Protein AF-X1J1J4-F1 (afdb_monomer_lite)

Sequence (203 aa):
APLSFGDGDQSLTIARGATLAGIIDLGAGNDALRLSAGSILQGTVAGGAGNDSATLELAGNQTLAADTLTGFETLASEGTGTLTLTGAQSYNQVNAATDLTIAAGSSLTAGQVAFTGGNRRFTIAGTFAGAVDGGAGTDTIALSGGTAATPVAVTNVANIEALAMTGGYAAVSGQAAFGSVDI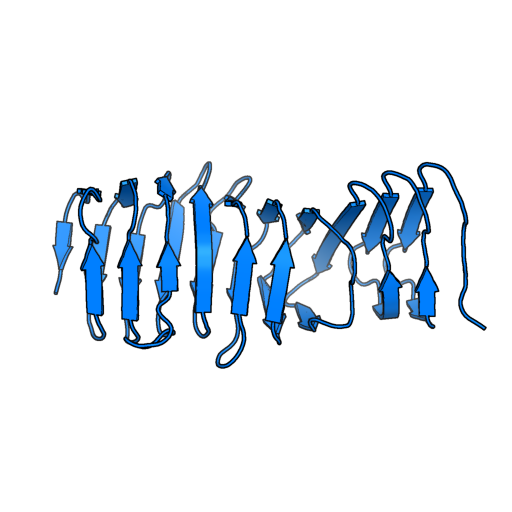SSGRLVGLAGSAMSATQFLV

Structure (mmCIF, N/CA/C/O backbone):
data_AF-X1J1J4-F1
#
_entry.id   AF-X1J1J4-F1
#
loop_
_atom_site.group_PDB
_atom_site.id
_atom_site.type_symbol
_atom_site.label_atom_id
_atom_site.label_alt_id
_atom_site.label_comp_id
_atom_site.label_asym_id
_atom_site.label_entity_id
_atom_site.label_seq_id
_atom_site.pdbx_PDB_ins_code
_atom_site.Cartn_x
_atom_site.Cartn_y
_atom_site.Cartn_z
_atom_site.occupancy
_atom_site.B_iso_or_equiv
_atom_site.auth_seq_id
_atom_site.auth_comp_id
_atom_site.auth_asym_id
_atom_site.auth_atom_id
_atom_site.pdbx_PDB_model_num
ATOM 1 N N . ALA A 1 1 ? 17.545 -13.182 -21.220 1.00 63.97 1 ALA A N 1
ATOM 2 C CA . ALA A 1 1 ? 18.428 -12.702 -20.142 1.00 63.97 1 ALA A CA 1
ATOM 3 C C . ALA A 1 1 ? 17.706 -11.571 -19.426 1.00 63.97 1 ALA A C 1
ATOM 5 O O . ALA A 1 1 ? 16.937 -10.895 -20.109 1.00 63.97 1 ALA A O 1
ATOM 6 N N . PRO A 1 2 ? 17.879 -11.408 -18.106 1.00 81.94 2 PRO A N 1
ATOM 7 C CA . PRO A 1 2 ? 17.360 -10.235 -17.414 1.00 81.94 2 PRO A CA 1
ATOM 8 C C . PRO A 1 2 ? 17.987 -8.958 -17.993 1.00 81.94 2 PRO A C 1
ATOM 10 O O . PRO A 1 2 ? 19.134 -8.987 -18.446 1.00 81.94 2 PRO A O 1
ATOM 13 N N . LEU A 1 3 ? 17.225 -7.865 -18.019 1.00 91.44 3 LEU A N 1
ATOM 14 C CA . LEU A 1 3 ? 17.756 -6.528 -18.280 1.00 91.44 3 LEU A CA 1
ATOM 15 C C . LEU A 1 3 ? 18.267 -5.970 -16.948 1.00 91.44 3 LEU A C 1
ATOM 17 O O . LEU A 1 3 ? 17.457 -5.748 -16.057 1.00 91.44 3 LEU A O 1
ATOM 21 N N . SER A 1 4 ? 19.581 -5.777 -16.823 1.00 94.25 4 SER A N 1
ATOM 22 C CA . SER A 1 4 ? 20.234 -5.277 -15.604 1.00 94.25 4 SER A CA 1
ATOM 23 C C . SER A 1 4 ? 20.855 -3.902 -15.863 1.00 94.25 4 SER A C 1
ATOM 25 O O . SER A 1 4 ? 21.511 -3.737 -16.898 1.00 94.25 4 SER A O 1
ATOM 27 N N . PHE A 1 5 ? 20.620 -2.924 -14.979 1.00 91.25 5 PHE A N 1
ATOM 28 C CA . PHE A 1 5 ? 21.108 -1.548 -15.150 1.00 91.25 5 PHE A CA 1
ATOM 29 C C . PHE A 1 5 ? 22.434 -1.276 -14.411 1.00 91.25 5 PHE A C 1
ATOM 31 O O . PHE A 1 5 ? 23.278 -0.569 -14.965 1.00 91.25 5 PHE A O 1
ATOM 38 N N . GLY A 1 6 ? 22.678 -1.910 -13.260 1.00 91.44 6 GLY A N 1
ATOM 39 C CA . GLY A 1 6 ? 23.964 -1.882 -12.547 1.00 91.44 6 GLY A CA 1
ATOM 40 C C . GLY A 1 6 ? 23.963 -0.954 -11.329 1.00 91.44 6 GLY A C 1
ATOM 41 O O . GLY A 1 6 ? 22.932 -0.756 -10.703 1.00 91.44 6 GLY A O 1
ATOM 42 N N . ASP A 1 7 ? 25.126 -0.413 -10.960 1.00 95.19 7 ASP A N 1
ATOM 43 C CA . ASP A 1 7 ? 25.246 0.489 -9.804 1.00 95.19 7 ASP A CA 1
ATOM 44 C C . ASP A 1 7 ? 24.794 1.933 -10.133 1.00 95.19 7 ASP A C 1
ATOM 46 O O . ASP A 1 7 ? 24.892 2.394 -11.276 1.00 95.19 7 ASP A O 1
ATOM 50 N N . GLY A 1 8 ? 24.422 2.691 -9.098 1.00 97.50 8 GLY A N 1
ATOM 51 C CA . GLY A 1 8 ? 23.985 4.089 -9.155 1.00 97.50 8 GLY A CA 1
ATOM 52 C C . GLY A 1 8 ? 22.463 4.238 -9.166 1.00 97.50 8 GLY A C 1
ATOM 53 O O . GLY A 1 8 ? 21.747 3.273 -9.345 1.00 97.50 8 GLY A O 1
ATOM 54 N N . ASP A 1 9 ? 21.960 5.459 -8.999 1.00 98.25 9 ASP A N 1
ATOM 55 C CA . ASP A 1 9 ? 20.511 5.700 -8.978 1.00 98.25 9 ASP A CA 1
ATOM 56 C C . ASP A 1 9 ? 19.938 5.663 -10.410 1.00 98.25 9 ASP A C 1
ATOM 58 O O . ASP A 1 9 ? 20.282 6.501 -11.257 1.00 98.25 9 ASP A O 1
ATOM 62 N N . GLN A 1 10 ? 19.047 4.716 -10.701 1.00 98.12 10 GLN A N 1
ATOM 63 C CA . GLN A 1 10 ? 18.334 4.606 -11.969 1.00 98.12 10 GLN A CA 1
ATOM 64 C C . GLN A 1 10 ? 16.917 5.170 -11.920 1.00 98.12 10 GLN A C 1
ATOM 66 O O . GLN A 1 10 ? 16.198 5.113 -10.929 1.00 98.12 10 GLN A O 1
ATOM 71 N N . SER A 1 11 ? 16.467 5.674 -13.071 1.00 97.75 11 SER A N 1
ATOM 72 C CA . SER A 1 11 ? 15.072 6.052 -13.286 1.00 97.75 11 SER A CA 1
ATOM 73 C C . SER A 1 11 ? 14.526 5.358 -14.528 1.00 97.75 11 SER A C 1
ATOM 75 O O . SER A 1 11 ? 14.950 5.637 -15.652 1.00 97.75 11 SER A O 1
ATOM 77 N N . LEU A 1 12 ? 13.563 4.459 -14.329 1.00 97.75 12 LEU A N 1
ATOM 78 C CA . LEU A 1 12 ? 12.870 3.735 -15.388 1.00 97.75 12 LEU A CA 1
ATOM 79 C C . LEU A 1 12 ? 11.406 4.171 -15.439 1.00 97.75 12 LEU A C 1
ATOM 81 O O . LEU A 1 12 ? 10.610 3.844 -14.564 1.00 97.75 12 LEU A O 1
ATOM 85 N N . THR A 1 13 ? 11.022 4.881 -16.501 1.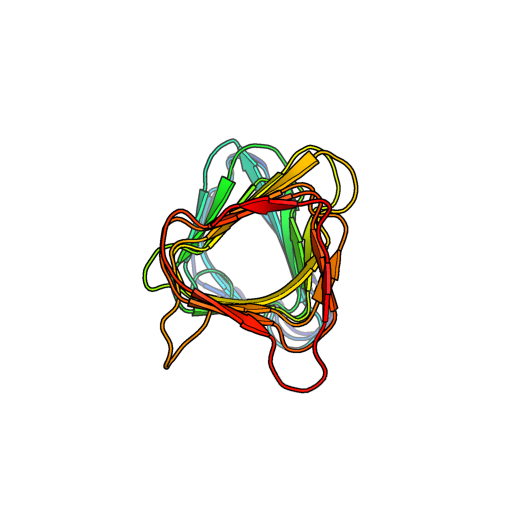00 98.12 13 THR A N 1
ATOM 86 C CA . THR A 1 13 ? 9.621 5.253 -16.748 1.00 98.12 13 THR A CA 1
ATOM 87 C C . THR A 1 13 ? 9.061 4.491 -17.938 1.00 98.12 13 THR A C 1
ATOM 89 O O . THR A 1 13 ? 9.548 4.615 -19.061 1.00 98.12 13 THR A O 1
ATOM 92 N N . ILE A 1 14 ? 7.978 3.756 -17.707 1.00 97.75 14 ILE A N 1
ATOM 93 C CA . ILE A 1 14 ? 7.201 3.096 -18.751 1.00 97.75 14 ILE A CA 1
ATOM 94 C C . ILE A 1 14 ? 6.075 4.033 -19.166 1.00 97.75 14 ILE A C 1
ATOM 96 O O . ILE A 1 14 ? 5.225 4.414 -18.357 1.00 97.75 14 ILE A O 1
ATOM 100 N N . ALA A 1 15 ? 6.113 4.455 -20.429 1.00 97.88 15 ALA A N 1
ATOM 101 C CA . ALA A 1 15 ? 5.183 5.431 -20.981 1.00 97.88 15 ALA A CA 1
ATOM 102 C C . ALA A 1 15 ? 3.734 4.912 -21.013 1.00 97.88 15 ALA A C 1
ATOM 104 O O . ALA A 1 15 ? 3.473 3.708 -20.952 1.00 97.88 15 ALA A O 1
ATOM 105 N N . ARG A 1 16 ? 2.773 5.836 -21.136 1.00 96.56 16 ARG A N 1
ATOM 106 C CA . ARG A 1 16 ? 1.340 5.505 -21.200 1.00 96.56 16 ARG A CA 1
ATOM 107 C C . ARG A 1 16 ? 1.063 4.512 -22.332 1.00 96.56 16 ARG A C 1
ATOM 109 O O . ARG A 1 16 ? 1.506 4.727 -23.457 1.00 96.56 16 ARG A O 1
ATOM 116 N N . GLY A 1 17 ? 0.337 3.438 -22.030 1.00 91.81 17 GLY A N 1
ATOM 117 C CA . GLY A 1 17 ? 0.009 2.387 -23.002 1.00 91.81 17 GLY A CA 1
ATOM 118 C C . GLY A 1 17 ? 1.180 1.488 -23.425 1.00 91.81 17 GLY A C 1
ATOM 119 O O . GLY A 1 17 ? 0.972 0.565 -24.210 1.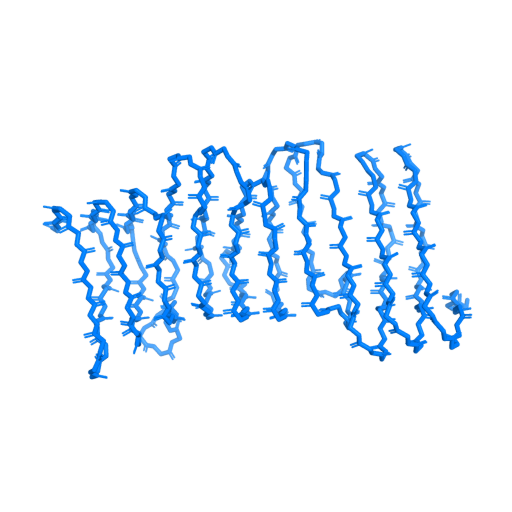00 91.81 17 GLY A O 1
ATOM 120 N N . ALA A 1 18 ? 2.405 1.733 -22.945 1.00 97.12 18 ALA A N 1
ATOM 121 C CA . ALA A 1 18 ? 3.566 0.926 -23.304 1.00 97.12 18 ALA A CA 1
ATOM 122 C C . ALA A 1 18 ? 3.600 -0.394 -22.523 1.00 97.12 18 ALA A C 1
ATOM 124 O O . ALA A 1 18 ? 3.047 -0.512 -21.432 1.00 97.12 18 ALA A O 1
ATOM 125 N N . THR A 1 19 ? 4.285 -1.390 -23.079 1.00 96.25 19 THR A N 1
ATOM 126 C CA . THR A 1 19 ? 4.520 -2.674 -22.413 1.00 96.25 19 THR A CA 1
ATOM 127 C C . THR A 1 19 ? 5.980 -2.780 -21.986 1.00 96.25 19 THR A C 1
ATOM 129 O O . THR A 1 19 ? 6.868 -2.638 -22.824 1.00 96.25 19 THR A O 1
ATOM 132 N N . LEU A 1 20 ? 6.219 -3.089 -20.711 1.00 95.44 20 LEU A N 1
ATOM 133 C CA . LEU A 1 20 ? 7.495 -3.600 -20.217 1.00 95.44 20 LEU A CA 1
ATOM 134 C C . LEU A 1 20 ? 7.373 -5.116 -20.063 1.00 95.44 20 LEU A C 1
ATOM 136 O O . LEU A 1 20 ? 6.485 -5.581 -19.356 1.00 95.44 20 LEU A O 1
ATOM 140 N N . ALA A 1 21 ? 8.236 -5.884 -20.725 1.00 94.94 21 ALA A N 1
ATOM 141 C CA . ALA A 1 21 ? 8.201 -7.341 -20.668 1.00 94.94 21 ALA A CA 1
ATOM 142 C C . ALA A 1 21 ? 9.561 -7.928 -20.280 1.00 94.94 21 ALA A C 1
ATOM 144 O O . ALA A 1 21 ? 10.598 -7.452 -20.743 1.00 94.94 21 ALA A O 1
ATOM 145 N N . GLY A 1 22 ? 9.539 -8.999 -19.485 1.00 95.31 22 GLY A N 1
ATOM 146 C CA . GLY A 1 22 ? 10.731 -9.729 -19.052 1.00 95.31 22 GLY A CA 1
ATOM 147 C C . GLY A 1 22 ? 11.079 -9.533 -17.577 1.00 95.31 22 GLY A C 1
ATOM 148 O O . GLY A 1 22 ? 10.261 -9.086 -16.783 1.00 95.31 22 GLY A O 1
ATOM 149 N N . ILE A 1 23 ? 12.298 -9.923 -17.215 1.00 97.06 23 ILE A N 1
ATOM 150 C CA . ILE A 1 23 ? 12.841 -9.777 -15.860 1.00 97.06 23 ILE A CA 1
ATOM 151 C C . ILE A 1 23 ? 13.783 -8.576 -15.885 1.00 97.06 23 ILE A C 1
ATOM 153 O O . ILE A 1 23 ? 14.734 -8.571 -16.671 1.00 97.06 23 ILE A O 1
ATOM 157 N N . ILE A 1 24 ? 13.496 -7.569 -15.068 1.00 97.81 24 ILE A N 1
ATOM 158 C CA . ILE A 1 24 ? 14.263 -6.330 -14.965 1.00 97.81 24 ILE A CA 1
ATOM 159 C C . ILE A 1 24 ? 14.881 -6.259 -13.571 1.00 97.81 24 ILE A C 1
ATOM 161 O O . ILE A 1 24 ? 14.218 -6.574 -12.588 1.00 97.81 24 ILE A O 1
ATOM 165 N N . ASP A 1 25 ? 16.138 -5.845 -13.509 1.00 97.81 25 ASP A N 1
ATOM 166 C CA . ASP A 1 25 ? 16.913 -5.638 -12.289 1.00 97.81 25 ASP A CA 1
ATOM 167 C C . ASP A 1 25 ? 17.547 -4.245 -12.374 1.00 97.81 25 ASP A C 1
ATOM 169 O O . ASP A 1 25 ? 18.313 -3.985 -13.309 1.00 97.81 25 ASP A O 1
ATOM 173 N N . LEU A 1 26 ? 17.150 -3.321 -11.497 1.00 98.06 26 LEU A N 1
ATOM 174 C CA . LEU A 1 26 ? 17.679 -1.955 -11.525 1.00 98.06 26 LEU A CA 1
ATOM 175 C C . LEU A 1 26 ? 19.111 -1.980 -10.970 1.00 98.06 26 LEU A C 1
ATOM 177 O O . LEU A 1 26 ? 20.048 -1.780 -11.742 1.00 98.06 26 LEU A O 1
ATOM 181 N N . GLY A 1 27 ? 19.315 -2.518 -9.774 1.00 97.94 27 GLY A N 1
ATOM 182 C CA . GLY A 1 27 ? 20.631 -2.948 -9.319 1.00 97.94 27 GLY A CA 1
ATOM 183 C C . GLY A 1 27 ? 20.944 -2.389 -7.948 1.00 97.94 27 GLY A C 1
ATOM 184 O O . GLY A 1 27 ? 20.261 -2.715 -6.987 1.00 97.94 27 GLY A O 1
ATOM 185 N N . ALA A 1 28 ? 22.038 -1.649 -7.809 1.00 98.12 28 ALA A N 1
ATOM 186 C CA . ALA A 1 28 ? 22.376 -1.002 -6.545 1.00 98.12 28 ALA A CA 1
ATOM 187 C C . ALA A 1 28 ? 22.254 0.509 -6.699 1.00 98.12 28 ALA A C 1
ATOM 189 O O . ALA A 1 28 ? 22.793 1.055 -7.650 1.00 98.12 28 ALA A O 1
ATOM 190 N N . GLY A 1 29 ? 21.676 1.198 -5.725 1.00 98.50 29 GLY A N 1
ATOM 191 C CA . GLY A 1 29 ? 21.348 2.617 -5.835 1.00 98.50 29 GLY A CA 1
ATOM 192 C C . GLY A 1 29 ? 19.964 2.883 -5.267 1.00 98.50 29 GLY A C 1
ATOM 193 O O . GLY A 1 29 ? 19.306 1.968 -4.801 1.00 98.50 29 GLY A O 1
ATOM 194 N N . ASN A 1 30 ? 19.544 4.143 -5.233 1.00 98.62 30 ASN A N 1
ATOM 195 C CA . ASN A 1 30 ? 18.161 4.484 -4.913 1.00 98.62 30 ASN A CA 1
ATOM 196 C C . ASN A 1 30 ? 17.386 4.654 -6.220 1.00 98.62 30 ASN A C 1
ATOM 198 O O . ASN A 1 30 ? 17.409 5.723 -6.839 1.00 98.62 30 ASN A O 1
ATOM 202 N N . ASP A 1 31 ? 16.704 3.599 -6.634 1.00 98.81 31 ASP A N 1
ATOM 203 C CA . ASP A 1 31 ? 16.081 3.503 -7.939 1.00 98.81 31 ASP A CA 1
ATOM 204 C C . ASP A 1 31 ? 14.620 3.964 -7.943 1.00 98.81 31 ASP A C 1
ATOM 206 O O . ASP A 1 31 ? 13.886 3.935 -6.949 1.00 98.81 31 ASP A O 1
ATOM 210 N N . ALA A 1 32 ? 14.160 4.402 -9.112 1.00 98.69 32 ALA A N 1
ATOM 211 C CA . ALA A 1 32 ? 12.800 4.874 -9.325 1.00 98.69 32 ALA A CA 1
ATOM 212 C C . ALA A 1 32 ? 12.166 4.210 -10.551 1.00 98.69 32 ALA A C 1
ATOM 214 O O . ALA A 1 32 ? 12.490 4.533 -11.698 1.00 98.69 32 ALA A O 1
ATOM 215 N N . LEU A 1 33 ? 11.189 3.335 -10.315 1.00 98.75 33 LEU A N 1
ATOM 216 C CA . LEU A 1 33 ? 10.302 2.787 -11.337 1.00 98.75 33 LEU A CA 1
ATOM 217 C C . LEU A 1 33 ? 8.999 3.594 -11.397 1.00 98.75 33 LEU A C 1
ATOM 219 O O . LEU A 1 33 ? 8.297 3.744 -10.397 1.00 98.75 33 LEU A O 1
ATOM 223 N N . ARG A 1 34 ? 8.598 4.022 -12.596 1.00 98.69 34 ARG A N 1
ATOM 224 C CA . ARG A 1 34 ? 7.255 4.550 -12.867 1.00 98.69 34 ARG A CA 1
ATOM 225 C C . ARG A 1 34 ? 6.547 3.737 -13.942 1.00 98.69 34 ARG A C 1
ATOM 227 O O . ARG A 1 34 ? 6.985 3.695 -15.089 1.00 98.69 34 ARG A O 1
ATOM 234 N N . LEU A 1 35 ? 5.383 3.195 -13.601 1.00 98.50 35 LEU A N 1
ATOM 235 C CA . LEU A 1 35 ? 4.423 2.631 -14.545 1.00 98.50 35 LEU A CA 1
ATOM 236 C C . LEU A 1 35 ? 3.339 3.679 -14.817 1.00 98.50 35 LEU A C 1
ATOM 238 O O . LEU A 1 35 ? 2.485 3.926 -13.968 1.00 98.50 35 LEU A O 1
ATOM 242 N N . SER A 1 36 ? 3.390 4.338 -15.979 1.00 98.44 36 SER A N 1
ATOM 243 C CA . SER A 1 36 ? 2.388 5.354 -16.336 1.00 98.44 36 SER A CA 1
ATOM 244 C C . SER A 1 36 ? 1.028 4.717 -16.630 1.00 98.44 36 SER A C 1
ATOM 246 O O . SER A 1 36 ? 0.942 3.532 -16.960 1.00 98.44 36 SER A O 1
ATOM 248 N N . ALA A 1 37 ? -0.031 5.527 -16.602 1.00 97.50 37 ALA A N 1
ATOM 249 C CA . ALA A 1 37 ? -1.398 5.070 -16.849 1.00 97.50 37 ALA A CA 1
ATOM 250 C C . ALA A 1 37 ? -1.529 4.206 -18.114 1.00 97.50 37 ALA A C 1
ATOM 252 O O . ALA A 1 37 ? -1.095 4.592 -19.205 1.00 97.50 37 ALA A O 1
ATOM 253 N N . GLY A 1 38 ? -2.157 3.041 -17.962 1.00 95.44 38 GLY A N 1
ATOM 254 C CA . GLY A 1 38 ? -2.387 2.091 -19.052 1.00 95.44 38 GLY A CA 1
ATOM 255 C C . GLY A 1 38 ? -1.135 1.356 -19.538 1.00 95.44 38 GLY A C 1
ATOM 256 O O . GLY A 1 38 ? -1.228 0.622 -20.517 1.00 95.44 38 GLY A O 1
ATOM 257 N N . SER A 1 39 ? 0.026 1.548 -18.902 1.00 96.94 39 SER A N 1
ATOM 258 C CA . SER A 1 39 ? 1.177 0.681 -19.154 1.00 96.94 39 SER A CA 1
ATOM 259 C C . SER A 1 39 ? 0.904 -0.747 -18.675 1.00 96.94 39 SER A C 1
ATOM 261 O O . SER A 1 39 ? 0.104 -0.982 -17.768 1.00 96.94 39 SER A O 1
ATOM 263 N N . ILE A 1 40 ? 1.566 -1.710 -19.311 1.00 94.69 40 ILE A N 1
ATOM 264 C CA . ILE A 1 40 ? 1.447 -3.132 -18.997 1.00 94.69 40 ILE A CA 1
ATOM 265 C C . ILE A 1 40 ? 2.819 -3.639 -18.564 1.00 94.69 40 ILE A C 1
ATOM 267 O O . ILE A 1 40 ? 3.778 -3.565 -19.330 1.00 94.69 40 ILE A O 1
ATOM 271 N N . LEU A 1 41 ? 2.901 -4.197 -17.358 1.00 95.81 41 LEU A N 1
ATOM 272 C CA . LEU A 1 41 ? 4.063 -4.956 -16.905 1.00 95.81 41 LEU A CA 1
ATOM 273 C C . LEU A 1 41 ? 3.803 -6.453 -17.118 1.00 95.81 41 LEU A C 1
ATOM 275 O O . LEU A 1 41 ? 2.966 -7.050 -16.448 1.00 95.81 41 LEU A O 1
ATOM 279 N N . GLN A 1 42 ? 4.513 -7.051 -18.073 1.00 95.12 42 GLN A N 1
ATOM 280 C CA . GLN A 1 42 ? 4.512 -8.484 -18.374 1.00 95.12 42 GLN A CA 1
ATOM 281 C C . GLN A 1 42 ? 5.824 -9.113 -17.902 1.00 95.12 42 GLN A C 1
ATOM 283 O O . GLN A 1 42 ? 6.698 -9.466 -18.698 1.00 95.12 42 GLN A O 1
ATOM 288 N N . GLY A 1 43 ? 5.977 -9.218 -16.588 1.00 95.12 43 GLY A N 1
ATOM 289 C CA . GLY A 1 43 ? 7.183 -9.746 -15.970 1.00 95.12 43 GLY A CA 1
ATOM 290 C C . GLY A 1 43 ? 7.399 -9.175 -14.579 1.00 95.12 43 GLY A C 1
ATOM 291 O O . GLY A 1 43 ? 6.427 -8.863 -13.890 1.00 95.12 43 GLY A O 1
ATOM 292 N N . THR A 1 44 ? 8.660 -9.056 -14.178 1.00 97.31 44 THR A N 1
ATOM 293 C CA . THR A 1 44 ? 9.043 -8.623 -12.830 1.00 97.31 44 THR A CA 1
ATOM 294 C C . THR A 1 44 ? 10.083 -7.516 -12.891 1.00 97.31 44 THR A C 1
ATOM 296 O O . THR A 1 44 ? 10.887 -7.460 -13.825 1.00 97.31 44 THR A O 1
ATOM 299 N N . VAL A 1 45 ? 10.073 -6.645 -11.886 1.00 98.50 45 VAL A N 1
ATOM 300 C CA . VAL A 1 45 ? 11.114 -5.635 -11.678 1.00 98.50 45 VAL A CA 1
ATOM 301 C C . VAL A 1 45 ? 11.658 -5.783 -10.262 1.00 98.50 45 VAL A C 1
ATOM 303 O O . VAL A 1 45 ? 10.879 -5.798 -9.308 1.00 98.50 45 VAL A O 1
ATOM 306 N N . ALA A 1 46 ? 12.976 -5.896 -10.133 1.00 98.25 46 ALA A N 1
ATOM 307 C CA . ALA A 1 46 ? 13.683 -5.752 -8.871 1.00 98.25 46 ALA A CA 1
ATOM 308 C C . ALA A 1 46 ? 14.243 -4.326 -8.759 1.00 98.25 46 ALA A C 1
ATOM 310 O O . ALA A 1 46 ? 14.861 -3.865 -9.719 1.00 98.25 46 ALA A O 1
ATOM 311 N N . GLY A 1 47 ? 13.998 -3.644 -7.635 1.00 98.19 47 GLY A N 1
ATOM 312 C CA . GLY A 1 47 ? 14.709 -2.408 -7.280 1.00 98.19 47 GLY A CA 1
ATOM 313 C C . GLY A 1 47 ? 16.166 -2.746 -6.993 1.00 98.19 47 GLY A C 1
ATOM 314 O O . GLY A 1 47 ? 17.043 -2.463 -7.794 1.00 98.19 47 GLY A O 1
ATOM 315 N N . GLY A 1 48 ? 16.368 -3.588 -5.985 1.00 97.88 48 GLY A N 1
ATOM 316 C CA . GLY A 1 48 ? 17.652 -4.218 -5.723 1.00 97.88 48 GLY A CA 1
ATOM 317 C C . GLY A 1 48 ? 18.183 -3.760 -4.377 1.00 97.88 48 GLY A C 1
ATOM 318 O O . GLY A 1 48 ? 17.543 -4.023 -3.361 1.00 97.88 48 GLY A O 1
ATOM 319 N N . ALA A 1 49 ? 19.388 -3.198 -4.336 1.00 98.00 49 ALA A N 1
ATOM 320 C CA . ALA A 1 49 ? 20.004 -2.731 -3.103 1.00 98.00 49 ALA A CA 1
ATOM 321 C C . ALA A 1 49 ? 19.942 -1.206 -2.998 1.00 98.00 49 ALA A C 1
ATOM 323 O O . ALA A 1 49 ? 20.705 -0.516 -3.663 1.00 98.00 49 ALA A O 1
ATOM 324 N N . GLY A 1 50 ? 19.169 -0.697 -2.045 1.00 98.25 50 GLY A N 1
ATOM 325 C CA . GLY A 1 50 ? 19.114 0.726 -1.733 1.00 98.25 50 GLY A CA 1
ATOM 326 C C . GLY A 1 50 ? 17.769 1.097 -1.140 1.00 98.25 50 GLY A C 1
ATOM 327 O O . GLY A 1 50 ? 17.204 0.315 -0.380 1.00 98.25 50 GLY A O 1
ATOM 328 N N . ASN A 1 51 ? 17.315 2.319 -1.397 1.00 98.56 51 ASN A N 1
ATOM 329 C CA . ASN A 1 51 ? 15.973 2.767 -1.049 1.00 98.56 51 ASN A CA 1
ATOM 330 C C . ASN A 1 51 ? 15.207 3.073 -2.334 1.00 98.56 51 ASN A C 1
ATOM 332 O O . ASN A 1 51 ? 15.228 4.203 -2.833 1.00 98.56 51 ASN A O 1
ATOM 336 N N . ASP A 1 52 ? 14.537 2.049 -2.841 1.00 98.88 52 ASP A N 1
ATOM 337 C CA . ASP A 1 52 ? 13.916 2.043 -4.150 1.00 98.88 52 ASP A CA 1
ATOM 338 C C . ASP A 1 52 ? 12.433 2.409 -4.068 1.00 98.88 52 ASP A C 1
ATOM 340 O O . ASP A 1 52 ? 11.712 2.116 -3.105 1.00 98.88 52 ASP A O 1
ATOM 344 N N . SER A 1 53 ? 11.941 3.044 -5.127 1.00 98.88 53 SER A N 1
ATOM 345 C CA . SER A 1 53 ? 10.556 3.490 -5.236 1.00 98.88 53 SER A CA 1
ATOM 346 C C . SER A 1 53 ? 9.872 2.964 -6.495 1.00 98.88 53 SER A C 1
ATOM 348 O O . SER A 1 53 ? 10.400 3.051 -7.603 1.00 98.88 53 SER A O 1
ATOM 350 N N . ALA A 1 54 ? 8.653 2.450 -6.335 1.00 98.88 54 ALA A N 1
ATOM 351 C CA . ALA A 1 54 ? 7.787 2.056 -7.437 1.00 98.88 54 ALA A CA 1
ATOM 352 C C . ALA A 1 54 ? 6.494 2.872 -7.416 1.00 98.88 54 ALA A C 1
ATOM 354 O O . ALA A 1 54 ? 5.717 2.801 -6.468 1.00 98.88 54 ALA A O 1
ATOM 355 N N . THR A 1 55 ? 6.238 3.625 -8.486 1.00 98.81 55 THR A N 1
ATOM 356 C CA . THR A 1 55 ? 5.007 4.404 -8.669 1.00 98.81 55 THR A CA 1
ATOM 357 C C . THR A 1 55 ? 4.130 3.787 -9.751 1.00 98.81 55 THR A C 1
ATOM 359 O O . THR A 1 55 ? 4.545 3.667 -10.906 1.00 98.81 55 THR A O 1
ATOM 362 N N . LEU A 1 56 ? 2.895 3.438 -9.393 1.00 98.62 56 LEU A N 1
ATOM 363 C CA . LEU A 1 56 ? 1.867 2.941 -10.305 1.00 98.62 56 LEU A CA 1
ATOM 364 C C . LEU A 1 56 ? 0.825 4.038 -10.537 1.00 98.62 56 LEU A C 1
ATOM 366 O O . LEU A 1 56 ? -0.008 4.313 -9.675 1.00 98.62 56 LEU A O 1
ATOM 370 N N . GLU A 1 57 ? 0.830 4.646 -11.719 1.00 98.50 57 GLU A N 1
ATOM 371 C CA . GLU A 1 57 ? -0.255 5.530 -12.140 1.00 98.50 57 GLU A CA 1
ATOM 372 C C . GLU A 1 57 ? -1.415 4.678 -12.671 1.00 98.50 57 GLU A C 1
ATOM 374 O O . GLU A 1 57 ? -1.333 4.072 -13.740 1.00 98.50 57 GLU A O 1
ATOM 379 N N . LEU A 1 58 ? -2.507 4.616 -11.914 1.00 98.06 58 LEU A N 1
ATOM 380 C CA . LEU A 1 58 ? -3.667 3.791 -12.219 1.00 98.06 58 LEU A CA 1
ATOM 381 C C . LEU A 1 58 ? -4.608 4.475 -13.219 1.00 98.06 58 LEU A C 1
ATOM 383 O O . LEU A 1 58 ? -4.870 5.680 -13.153 1.00 98.06 58 LEU A O 1
ATOM 387 N N . ALA A 1 59 ? -5.188 3.668 -14.108 1.00 96.62 59 ALA A N 1
ATOM 388 C CA . ALA A 1 59 ? -6.282 4.044 -15.002 1.00 96.62 59 ALA A CA 1
ATOM 389 C C . ALA A 1 59 ? -7.457 3.078 -14.806 1.00 96.62 59 ALA A C 1
ATOM 391 O O . ALA A 1 59 ? -7.789 2.291 -15.691 1.00 96.62 59 ALA A O 1
ATOM 392 N N . GLY A 1 60 ? -8.044 3.108 -13.610 1.00 97.38 60 GLY A N 1
ATOM 393 C CA . GLY A 1 60 ? -9.002 2.111 -13.143 1.00 97.38 60 GLY A CA 1
ATOM 394 C C . GLY A 1 60 ? -8.368 1.113 -12.176 1.00 97.38 60 GLY A C 1
ATOM 395 O O . GLY A 1 60 ? -7.245 1.290 -11.707 1.00 97.38 60 GLY A O 1
ATOM 396 N N . ASN A 1 61 ? -9.119 0.068 -11.838 1.00 98.12 61 ASN A N 1
ATOM 397 C CA . ASN A 1 61 ? -8.693 -0.904 -10.835 1.00 98.12 61 ASN A CA 1
ATOM 398 C C . ASN A 1 61 ? -7.568 -1.790 -11.369 1.00 98.12 61 ASN A C 1
ATOM 400 O O . ASN A 1 61 ? -7.696 -2.362 -12.447 1.00 98.12 61 ASN A O 1
ATOM 404 N N . GLN A 1 62 ? -6.510 -1.950 -10.579 1.00 98.19 62 GLN A N 1
ATOM 405 C CA . GLN A 1 62 ? -5.344 -2.759 -10.926 1.00 98.19 62 GLN A CA 1
ATOM 406 C C . GLN A 1 62 ? -5.024 -3.730 -9.792 1.00 98.19 62 GLN A C 1
ATOM 408 O O . GLN A 1 62 ? -5.282 -3.447 -8.623 1.00 98.19 62 GLN A O 1
ATOM 413 N N . THR A 1 63 ? -4.446 -4.878 -10.139 1.00 98.25 63 THR A N 1
ATOM 414 C CA . THR A 1 63 ? -3.918 -5.840 -9.165 1.00 98.25 63 THR A CA 1
ATOM 415 C C . THR A 1 63 ? -2.402 -5.889 -9.269 1.00 98.25 63 THR A C 1
ATOM 417 O O . THR A 1 63 ? -1.873 -6.025 -10.370 1.00 98.25 63 THR A O 1
ATOM 420 N N . LEU A 1 64 ? -1.719 -5.806 -8.131 1.00 98.62 64 LEU A N 1
ATOM 421 C CA . LEU A 1 64 ? -0.282 -6.004 -8.006 1.00 98.62 64 LEU A CA 1
ATOM 422 C C . LEU A 1 64 ? -0.032 -7.284 -7.208 1.00 98.62 64 LEU A C 1
ATOM 424 O O . LEU A 1 64 ? -0.391 -7.362 -6.032 1.00 98.62 64 LEU A O 1
ATOM 428 N N . ALA A 1 65 ? 0.570 -8.280 -7.854 1.00 98.38 65 ALA A N 1
ATOM 429 C CA . ALA A 1 65 ? 0.983 -9.515 -7.199 1.00 98.38 65 ALA A CA 1
ATOM 430 C C . ALA A 1 65 ? 2.347 -9.342 -6.517 1.00 98.38 65 ALA A C 1
ATOM 432 O O . ALA A 1 65 ? 3.185 -8.576 -6.991 1.00 98.38 65 ALA A O 1
ATOM 433 N N . ALA A 1 66 ? 2.568 -10.070 -5.420 1.00 95.88 66 ALA A N 1
ATOM 434 C CA . ALA A 1 66 ? 3.757 -9.922 -4.577 1.00 95.88 66 ALA A CA 1
ATOM 435 C C . ALA A 1 66 ? 5.093 -10.093 -5.315 1.00 95.88 66 ALA A C 1
ATOM 437 O O . ALA A 1 66 ? 6.046 -9.384 -5.016 1.00 95.88 66 ALA A O 1
ATOM 438 N N . ASP A 1 67 ? 5.143 -10.970 -6.316 1.00 94.56 67 ASP A N 1
ATOM 439 C CA . ASP A 1 67 ? 6.380 -11.254 -7.053 1.00 94.56 67 ASP A CA 1
ATOM 440 C C . ASP A 1 67 ? 6.591 -10.320 -8.259 1.00 94.56 67 ASP A C 1
ATOM 442 O O . ASP A 1 67 ? 7.580 -10.442 -8.976 1.00 94.56 67 ASP A O 1
ATOM 446 N N . THR A 1 68 ? 5.661 -9.395 -8.529 1.00 97.69 68 THR A N 1
ATOM 447 C CA . THR A 1 68 ? 5.765 -8.469 -9.668 1.00 97.69 68 THR A CA 1
ATOM 448 C C . THR A 1 68 ? 6.804 -7.374 -9.422 1.00 97.69 68 THR A C 1
ATOM 450 O O . THR A 1 68 ? 7.526 -7.009 -10.350 1.00 97.69 68 THR A O 1
ATOM 453 N N . LEU A 1 69 ? 6.883 -6.856 -8.194 1.00 98.25 69 LEU A N 1
ATOM 454 C CA . LEU A 1 69 ? 7.813 -5.802 -7.785 1.00 98.25 69 LEU A CA 1
ATOM 455 C C . LEU A 1 69 ? 8.531 -6.239 -6.507 1.00 98.25 69 LEU A C 1
ATOM 457 O O . LEU A 1 69 ? 7.904 -6.333 -5.454 1.00 98.25 69 LEU A O 1
ATOM 461 N N . THR A 1 70 ? 9.832 -6.501 -6.596 1.00 98.06 70 THR A N 1
ATOM 462 C CA . THR A 1 70 ? 10.647 -6.997 -5.474 1.00 98.06 70 THR A CA 1
ATOM 463 C C . THR A 1 70 ? 11.746 -6.009 -5.111 1.00 98.06 70 THR A C 1
ATOM 465 O O . THR A 1 70 ? 12.253 -5.324 -5.990 1.00 98.06 70 THR A O 1
ATOM 468 N N . GLY A 1 71 ? 12.154 -5.959 -3.841 1.00 97.94 71 GLY A N 1
ATOM 469 C CA . GLY A 1 71 ? 13.235 -5.062 -3.408 1.00 97.94 71 GLY A CA 1
ATOM 470 C C . GLY A 1 71 ? 12.897 -3.585 -3.605 1.00 97.94 71 GLY A C 1
ATOM 471 O O . GLY A 1 71 ? 13.753 -2.840 -4.037 1.00 97.94 71 GLY A O 1
ATOM 472 N N . PHE A 1 72 ? 11.634 -3.202 -3.391 1.00 98.81 72 PHE A N 1
ATOM 473 C CA . PHE A 1 72 ? 11.219 -1.803 -3.334 1.00 98.81 72 PHE A CA 1
ATOM 474 C C . PHE A 1 72 ? 10.833 -1.455 -1.901 1.00 98.81 72 PHE A C 1
ATOM 476 O O . PHE A 1 72 ? 9.962 -2.104 -1.319 1.00 98.81 72 PHE A O 1
ATOM 483 N N . GLU A 1 73 ? 11.423 -0.404 -1.345 1.00 98.81 73 GLU A N 1
ATOM 484 C CA . GLU A 1 73 ? 11.115 0.095 -0.006 1.00 98.81 73 GLU A CA 1
ATOM 485 C C . GLU A 1 73 ? 9.862 0.975 -0.007 1.00 98.81 73 GLU A C 1
ATOM 487 O O . GLU A 1 73 ? 9.139 1.017 0.992 1.00 98.81 73 GLU A O 1
ATOM 492 N N . THR A 1 74 ? 9.583 1.669 -1.114 1.00 98.88 74 THR A N 1
ATOM 493 C CA . THR A 1 74 ? 8.430 2.568 -1.243 1.00 98.88 74 THR A CA 1
ATOM 494 C C . THR A 1 74 ? 7.523 2.165 -2.400 1.00 98.88 74 THR A C 1
ATOM 496 O O . THR A 1 74 ? 7.942 2.133 -3.556 1.00 98.88 74 THR A O 1
ATOM 499 N N . LEU A 1 75 ? 6.241 1.949 -2.106 1.00 98.88 75 LEU A N 1
ATOM 500 C CA . LEU A 1 75 ? 5.192 1.802 -3.116 1.00 98.88 75 LEU A CA 1
ATOM 501 C C . LEU A 1 75 ? 4.343 3.072 -3.161 1.00 98.88 75 LEU A C 1
ATOM 503 O O . LEU A 1 75 ? 3.892 3.558 -2.128 1.00 98.88 75 LEU A O 1
ATOM 507 N N . ALA A 1 76 ? 4.074 3.591 -4.352 1.00 98.75 76 ALA A N 1
ATOM 508 C CA . ALA A 1 76 ? 3.160 4.703 -4.555 1.00 98.75 76 ALA A CA 1
ATOM 509 C C . ALA A 1 76 ? 2.090 4.355 -5.590 1.00 98.75 76 ALA A C 1
ATOM 511 O O . ALA A 1 76 ? 2.377 3.728 -6.613 1.00 98.75 76 ALA A O 1
ATOM 512 N N . SER A 1 77 ? 0.858 4.793 -5.347 1.00 98.56 77 SER A N 1
ATOM 513 C CA . SER A 1 77 ? -0.217 4.744 -6.337 1.00 98.56 77 SER A CA 1
ATOM 514 C C . SER A 1 77 ? -0.743 6.142 -6.634 1.00 98.56 77 SER A C 1
ATOM 516 O O . SER A 1 77 ? -0.947 6.952 -5.734 1.00 98.56 77 SER A O 1
ATOM 518 N N . GLU A 1 78 ? -0.973 6.423 -7.912 1.00 97.94 78 GLU A N 1
ATOM 519 C CA . GLU A 1 78 ? -1.499 7.690 -8.427 1.00 97.94 78 GLU A CA 1
ATOM 520 C C . GLU A 1 78 ? -2.655 7.436 -9.401 1.00 97.94 78 GLU A C 1
ATOM 522 O O . GLU A 1 78 ? -2.967 6.297 -9.741 1.00 97.94 78 GLU A O 1
ATOM 527 N N . GLY A 1 79 ? -3.277 8.499 -9.911 1.00 97.00 79 GLY A N 1
ATOM 528 C CA . GLY A 1 79 ? -4.333 8.385 -10.912 1.00 97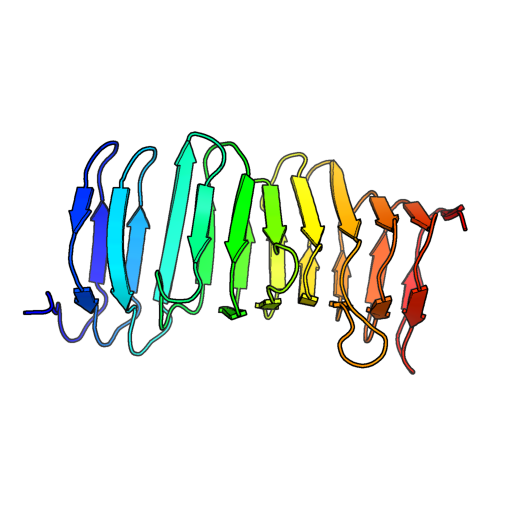.00 79 GLY A CA 1
ATOM 529 C C . GLY A 1 79 ? -5.685 8.053 -10.285 1.00 97.00 79 GLY A C 1
ATOM 530 O O . GLY A 1 79 ? -6.118 8.716 -9.344 1.00 97.00 79 GLY A O 1
ATOM 531 N N . THR A 1 80 ? -6.398 7.078 -10.850 1.00 96.62 80 THR A N 1
ATOM 532 C CA . THR A 1 80 ? -7.786 6.773 -10.454 1.00 96.62 80 THR A CA 1
ATOM 533 C C . THR A 1 80 ? -8.048 5.276 -10.356 1.00 96.62 80 THR A C 1
ATOM 535 O O . THR A 1 80 ? -7.480 4.496 -11.117 1.00 96.62 80 THR A O 1
ATOM 538 N N . GLY A 1 81 ? -8.958 4.889 -9.458 1.00 97.69 81 GLY A N 1
ATOM 539 C CA . GLY A 1 81 ? -9.333 3.497 -9.203 1.00 97.69 81 GLY A CA 1
ATOM 540 C C . GLY A 1 81 ? -8.768 2.966 -7.888 1.00 97.69 81 GLY A C 1
ATOM 541 O O . GLY A 1 81 ? -8.419 3.733 -6.990 1.00 97.69 81 GLY A O 1
ATOM 542 N N . THR A 1 82 ? -8.699 1.642 -7.785 1.00 98.69 82 THR A N 1
ATOM 543 C CA . THR A 1 82 ? -8.192 0.924 -6.611 1.00 98.69 82 THR A CA 1
ATOM 544 C C . THR A 1 82 ? -6.975 0.078 -6.972 1.00 98.69 82 THR A C 1
ATOM 546 O O . THR A 1 82 ? -7.031 -0.714 -7.918 1.00 98.69 82 THR A O 1
ATOM 549 N N . LEU A 1 83 ? -5.905 0.178 -6.181 1.00 98.81 83 LEU A N 1
ATOM 550 C CA . LEU A 1 83 ? -4.809 -0.789 -6.206 1.00 98.81 83 LEU A CA 1
ATOM 551 C C . LEU A 1 83 ? -5.150 -1.963 -5.285 1.00 98.81 83 LEU A C 1
ATOM 553 O O . LEU A 1 83 ? -5.365 -1.777 -4.090 1.00 98.81 83 LEU A O 1
ATOM 557 N N . THR A 1 84 ? -5.206 -3.174 -5.831 1.00 98.88 84 THR A N 1
ATOM 558 C CA . THR A 1 84 ? -5.401 -4.407 -5.061 1.00 98.88 84 THR A CA 1
ATOM 559 C C . THR A 1 84 ? -4.082 -5.154 -4.937 1.00 98.88 84 THR A C 1
ATOM 561 O O . THR A 1 84 ? -3.502 -5.552 -5.942 1.00 98.88 84 THR A O 1
ATOM 564 N N . LEU A 1 85 ? -3.616 -5.371 -3.713 1.00 98.94 85 LEU A N 1
ATOM 565 C CA . LEU A 1 85 ? -2.426 -6.159 -3.421 1.00 98.94 85 LEU A CA 1
ATOM 566 C C . LEU A 1 85 ? -2.813 -7.621 -3.201 1.00 98.94 85 LEU A C 1
ATOM 568 O O . LEU A 1 85 ? -3.729 -7.919 -2.422 1.00 98.94 85 LEU A O 1
ATOM 572 N N . THR A 1 86 ? -2.104 -8.526 -3.875 1.00 98.88 86 THR A N 1
ATOM 573 C CA . THR A 1 86 ? -2.224 -9.975 -3.682 1.00 98.88 86 THR A CA 1
ATOM 574 C C . THR A 1 86 ? -0.892 -10.596 -3.273 1.00 98.88 86 THR A C 1
ATOM 576 O O . THR A 1 86 ? 0.184 -10.107 -3.627 1.00 98.88 86 THR A O 1
ATOM 579 N N . GLY A 1 87 ? -0.967 -11.691 -2.514 1.00 98.69 87 GLY A N 1
ATOM 580 C CA . GLY A 1 87 ? 0.206 -12.325 -1.911 1.00 98.69 87 GLY A CA 1
ATOM 581 C C . GLY A 1 87 ? 0.714 -11.566 -0.682 1.00 98.69 87 GLY A C 1
ATOM 582 O O . GLY A 1 87 ? 0.009 -10.725 -0.122 1.00 98.69 87 GLY A O 1
ATOM 583 N N . ALA A 1 88 ? 1.922 -11.896 -0.232 1.00 98.56 88 ALA A N 1
ATOM 584 C CA . ALA A 1 88 ? 2.554 -11.243 0.908 1.00 98.56 88 ALA A CA 1
ATOM 585 C C . ALA A 1 88 ? 3.513 -10.153 0.425 1.00 98.56 88 ALA A C 1
ATOM 587 O O . ALA A 1 88 ? 4.485 -10.454 -0.259 1.00 98.56 88 ALA A O 1
ATOM 588 N N . GLN A 1 89 ? 3.239 -8.902 0.783 1.00 98.69 89 GLN A N 1
ATOM 589 C CA . GLN A 1 89 ? 4.037 -7.746 0.381 1.00 98.69 89 GLN A CA 1
ATOM 590 C C . GLN A 1 89 ? 4.550 -6.990 1.605 1.00 98.69 89 GLN A C 1
ATOM 592 O O . GLN A 1 89 ? 3.889 -6.950 2.648 1.00 98.69 89 GLN A O 1
ATOM 597 N N . SER A 1 90 ? 5.735 -6.398 1.472 1.00 98.56 90 SER A N 1
ATOM 598 C CA . SER A 1 90 ? 6.378 -5.619 2.525 1.00 98.56 90 SER A CA 1
ATOM 599 C C . SER A 1 90 ? 6.982 -4.354 1.939 1.00 98.56 90 SER A C 1
ATOM 601 O O . SER A 1 90 ? 7.709 -4.436 0.956 1.00 98.56 90 SER A O 1
ATOM 603 N N . TYR A 1 91 ? 6.715 -3.219 2.575 1.00 98.81 91 TYR A N 1
ATOM 604 C CA . TYR A 1 91 ? 7.271 -1.915 2.219 1.00 98.81 91 TYR A CA 1
ATOM 605 C C . TYR A 1 91 ? 7.674 -1.166 3.492 1.00 98.81 91 TYR A C 1
ATOM 607 O O . TYR A 1 91 ? 7.130 -1.405 4.567 1.00 98.81 91 TYR A O 1
ATOM 615 N N . ASN A 1 92 ? 8.592 -0.215 3.394 1.00 98.81 92 ASN A N 1
ATOM 616 C CA . ASN A 1 92 ? 8.795 0.758 4.464 1.00 98.81 92 ASN A CA 1
ATOM 617 C C . ASN A 1 92 ? 7.656 1.785 4.455 1.00 98.81 92 ASN A C 1
ATOM 619 O O . ASN A 1 92 ? 7.103 2.101 5.508 1.00 98.81 92 ASN A O 1
ATOM 623 N N . GLN A 1 93 ? 7.261 2.240 3.263 1.00 98.75 93 GLN A N 1
ATOM 624 C CA . GLN A 1 93 ? 6.229 3.254 3.069 1.00 98.75 93 GLN A CA 1
ATOM 625 C C . GLN A 1 93 ? 5.304 2.885 1.905 1.00 98.75 93 GLN A C 1
ATOM 627 O O . GLN A 1 93 ? 5.762 2.476 0.838 1.00 98.75 93 GLN A O 1
ATOM 632 N N . VAL A 1 94 ? 4.000 3.099 2.081 1.00 98.88 94 VAL A N 1
ATOM 633 C CA . VAL A 1 94 ? 3.021 3.075 0.988 1.00 98.88 94 VAL A CA 1
ATOM 634 C C . VAL A 1 94 ? 2.349 4.439 0.885 1.00 98.88 94 VAL A C 1
ATOM 636 O O . VAL A 1 94 ? 1.622 4.835 1.790 1.00 98.88 94 VAL A O 1
ATOM 639 N N . ASN A 1 95 ? 2.563 5.147 -0.222 1.00 98.75 95 ASN A N 1
ATOM 640 C CA . ASN A 1 95 ? 1.943 6.441 -0.506 1.00 98.75 95 ASN A CA 1
ATOM 641 C C . ASN A 1 95 ? 0.775 6.255 -1.486 1.00 98.75 95 ASN A C 1
ATOM 643 O O . ASN A 1 95 ? 0.969 6.176 -2.699 1.00 98.75 95 ASN A O 1
ATOM 647 N N . ALA A 1 96 ? -0.447 6.167 -0.969 1.00 98.31 96 ALA A N 1
ATOM 648 C CA . ALA A 1 96 ? -1.633 5.864 -1.760 1.00 98.31 96 ALA A CA 1
ATOM 649 C C . ALA A 1 96 ? -2.428 7.138 -2.092 1.00 98.31 96 ALA A C 1
ATOM 651 O O . ALA A 1 96 ? -3.220 7.627 -1.291 1.00 98.31 96 ALA A O 1
ATOM 652 N N . ALA A 1 97 ? -2.285 7.659 -3.313 1.00 98.19 97 ALA A N 1
ATOM 653 C CA . ALA A 1 97 ? -3.174 8.698 -3.848 1.00 98.19 97 ALA A CA 1
ATOM 654 C C . ALA A 1 97 ? -4.415 8.097 -4.543 1.00 98.19 97 ALA A C 1
ATOM 656 O O . ALA A 1 97 ? -5.096 8.769 -5.320 1.00 98.19 97 ALA A O 1
ATOM 657 N N . THR A 1 98 ? -4.704 6.820 -4.289 1.00 98.38 98 THR A N 1
ATOM 658 C CA . THR A 1 98 ? -5.850 6.054 -4.796 1.00 98.38 98 THR A CA 1
ATOM 659 C C . THR A 1 98 ? -6.448 5.220 -3.669 1.00 98.38 98 THR A C 1
ATOM 661 O O . THR A 1 98 ? -5.886 5.155 -2.578 1.00 98.38 98 THR A O 1
ATOM 664 N N . ASP A 1 99 ? -7.554 4.525 -3.932 1.00 98.81 99 ASP A N 1
ATOM 665 C CA . ASP A 1 99 ? -8.005 3.491 -3.000 1.00 98.81 99 ASP A CA 1
ATOM 666 C C . ASP A 1 99 ? -6.995 2.337 -2.961 1.00 98.81 99 ASP A C 1
ATOM 668 O O . ASP A 1 99 ? -6.318 2.048 -3.958 1.00 98.81 99 ASP A O 1
ATOM 672 N N . LEU A 1 100 ? -6.934 1.653 -1.819 1.00 98.88 100 LEU A N 1
ATOM 673 C CA . LEU A 1 100 ? -6.047 0.518 -1.583 1.00 98.88 100 LEU A CA 1
ATOM 674 C C . LEU A 1 100 ? -6.850 -0.665 -1.044 1.00 98.88 100 LEU A C 1
ATOM 676 O O . LEU A 1 100 ? -7.693 -0.520 -0.161 1.00 98.88 100 LEU A O 1
ATOM 680 N N . THR A 1 101 ? -6.586 -1.858 -1.563 1.00 98.94 101 THR A N 1
ATOM 681 C CA . THR A 1 101 ? -7.179 -3.107 -1.083 1.00 98.94 101 THR A CA 1
ATOM 682 C C . THR A 1 101 ? -6.097 -4.142 -0.838 1.00 98.94 101 THR A C 1
ATOM 684 O O . THR A 1 101 ? -5.275 -4.395 -1.709 1.00 98.94 101 THR A O 1
ATOM 687 N N . ILE A 1 102 ? -6.139 -4.802 0.314 1.00 98.94 102 ILE A N 1
ATOM 688 C CA . ILE A 1 102 ? -5.413 -6.051 0.556 1.00 98.94 102 ILE A CA 1
ATOM 689 C C . ILE A 1 102 ? -6.419 -7.181 0.392 1.00 98.94 102 ILE A C 1
ATOM 691 O O . ILE A 1 102 ? -7.378 -7.278 1.167 1.00 98.94 102 ILE A O 1
ATOM 695 N N . ALA A 1 103 ? -6.222 -8.012 -0.630 1.00 98.88 103 ALA A N 1
ATOM 696 C CA . ALA A 1 103 ? -7.141 -9.095 -0.952 1.00 98.88 103 ALA A CA 1
ATOM 697 C C . ALA A 1 103 ? -7.213 -10.152 0.167 1.00 98.88 103 ALA A C 1
ATOM 699 O O . ALA A 1 103 ? -6.295 -10.306 0.975 1.00 98.88 103 ALA A O 1
ATOM 700 N N . ALA A 1 104 ? -8.302 -10.922 0.198 1.00 98.50 104 ALA A N 1
ATOM 701 C CA . ALA A 1 104 ? -8.425 -12.053 1.115 1.00 98.50 104 ALA A CA 1
ATOM 702 C C . ALA A 1 104 ? -7.265 -13.049 0.917 1.00 98.50 104 ALA A C 1
ATOM 704 O O . ALA A 1 104 ? -6.833 -13.301 -0.208 1.00 98.50 104 ALA A O 1
ATOM 705 N N . GLY A 1 105 ? -6.736 -13.587 2.018 1.00 98.06 105 GLY A N 1
ATOM 706 C CA . GLY A 1 105 ? -5.566 -14.476 1.999 1.00 98.06 105 GLY A CA 1
ATOM 707 C C . GLY A 1 105 ? -4.231 -13.796 1.656 1.00 98.06 105 GLY A C 1
ATOM 708 O O . GLY A 1 105 ? -3.219 -14.483 1.578 1.00 98.06 105 GLY A O 1
ATOM 709 N N . SER A 1 106 ? -4.217 -12.474 1.460 1.00 98.81 106 SER A N 1
ATOM 710 C CA . SER A 1 106 ? -3.010 -11.675 1.199 1.00 98.81 106 SER A CA 1
ATOM 711 C C . SER A 1 106 ? -2.595 -10.886 2.443 1.00 98.81 106 SER A C 1
ATOM 713 O O . SER A 1 106 ? -3.375 -10.764 3.392 1.00 98.81 106 SER A O 1
ATOM 715 N N . SER A 1 107 ? -1.378 -10.345 2.454 1.00 98.81 107 SER A N 1
ATOM 716 C CA . SER A 1 107 ? -0.876 -9.558 3.583 1.00 98.81 107 SER A CA 1
ATOM 717 C C . SER A 1 107 ? -0.031 -8.376 3.134 1.00 98.81 107 SER A C 1
ATOM 719 O O . SER A 1 107 ? 0.790 -8.519 2.231 1.00 98.81 107 SER A O 1
ATOM 721 N N . LEU A 1 108 ? -0.176 -7.246 3.821 1.00 98.88 108 LEU A N 1
ATOM 722 C CA . LEU A 1 108 ? 0.720 -6.099 3.692 1.00 98.88 108 LEU A CA 1
ATOM 723 C C . LEU A 1 108 ? 1.376 -5.797 5.038 1.00 98.88 108 LEU A C 1
ATOM 725 O O . LEU A 1 108 ? 0.681 -5.504 6.010 1.00 98.88 108 LEU A O 1
ATOM 729 N N . THR A 1 109 ? 2.702 -5.791 5.068 1.00 98.88 109 THR A N 1
ATOM 730 C CA . THR A 1 109 ? 3.471 -5.160 6.143 1.00 98.88 109 THR A CA 1
ATOM 731 C C . THR A 1 109 ? 3.997 -3.826 5.632 1.00 98.88 109 THR A C 1
ATOM 733 O O . THR A 1 109 ? 4.662 -3.781 4.602 1.00 98.88 109 THR A O 1
ATOM 736 N N . ALA A 1 110 ? 3.692 -2.737 6.326 1.00 98.69 110 ALA A N 1
ATOM 737 C CA . ALA A 1 110 ? 4.219 -1.419 6.006 1.00 98.69 110 ALA A CA 1
ATOM 738 C C . ALA A 1 110 ? 4.648 -0.695 7.281 1.00 98.69 110 ALA A C 1
ATOM 740 O O . ALA A 1 110 ? 3.988 -0.826 8.310 1.00 98.69 110 ALA A O 1
ATOM 741 N N . GLY A 1 111 ? 5.705 0.117 7.229 1.00 98.69 111 GLY A N 1
ATOM 742 C CA . GLY A 1 111 ? 5.951 1.087 8.301 1.00 98.69 111 GLY A CA 1
ATOM 743 C C . GLY A 1 111 ? 4.745 2.020 8.448 1.00 98.69 111 GLY A C 1
ATOM 744 O O . GLY A 1 111 ? 4.172 2.148 9.533 1.00 98.69 111 GLY A O 1
ATOM 745 N N . GLN A 1 112 ? 4.293 2.579 7.323 1.00 98.62 112 GLN A N 1
ATOM 746 C CA . GLN A 1 112 ? 3.060 3.353 7.226 1.00 98.62 112 GLN A CA 1
ATOM 747 C C . GLN A 1 112 ? 2.409 3.213 5.840 1.00 98.62 112 GLN A C 1
ATOM 749 O O . GLN A 1 112 ? 3.088 3.163 4.815 1.00 98.62 112 GLN A O 1
ATOM 754 N N . VAL A 1 113 ? 1.075 3.197 5.820 1.00 98.88 113 VAL A N 1
ATOM 755 C CA . VAL A 1 113 ? 0.247 3.540 4.657 1.00 98.88 113 VAL A CA 1
ATOM 756 C C . VAL A 1 113 ? -0.242 4.975 4.841 1.00 98.88 113 VAL A C 1
ATOM 758 O O . VAL A 1 113 ? -0.988 5.248 5.780 1.00 98.88 113 VAL A O 1
ATOM 761 N N . ALA A 1 114 ? 0.185 5.883 3.970 1.00 98.69 114 ALA A N 1
ATOM 762 C CA . ALA A 1 114 ? -0.242 7.276 3.950 1.00 98.69 114 ALA A CA 1
ATOM 763 C C . ALA A 1 114 ? -1.120 7.532 2.725 1.00 98.69 114 ALA A C 1
ATOM 765 O O . ALA A 1 114 ? -0.676 7.363 1.585 1.00 98.69 114 ALA A O 1
ATOM 766 N N . PHE A 1 115 ? -2.351 7.971 2.949 1.00 98.44 115 PHE A N 1
ATOM 767 C CA . PHE A 1 115 ? -3.220 8.465 1.895 1.00 98.44 115 PHE A CA 1
ATOM 768 C C . PHE A 1 115 ? -2.937 9.951 1.677 1.00 98.44 115 PHE A C 1
ATOM 770 O O . PHE A 1 115 ? -2.974 10.764 2.595 1.00 98.44 115 PHE A O 1
ATOM 777 N N . THR A 1 116 ? -2.551 10.314 0.454 1.00 88.88 116 THR A N 1
ATOM 778 C CA . THR A 1 116 ? -1.933 11.626 0.179 1.00 88.88 116 THR A CA 1
ATOM 779 C C . THR A 1 116 ? -2.919 12.684 -0.331 1.00 88.88 116 THR A C 1
ATOM 781 O O . THR A 1 116 ? -2.508 13.791 -0.681 1.00 88.88 116 THR A O 1
ATOM 784 N N . GLY A 1 117 ? -4.225 12.382 -0.333 1.00 85.12 117 GLY A N 1
ATOM 785 C CA . GLY A 1 117 ? -5.295 13.364 -0.525 1.00 85.12 117 GLY A CA 1
ATOM 786 C C . GLY A 1 117 ? -6.575 12.814 -1.157 1.00 85.12 117 GLY A C 1
ATOM 787 O O . GLY A 1 117 ? -6.557 11.807 -1.869 1.00 85.12 117 GLY A O 1
ATOM 788 N N . GLY A 1 118 ? -7.672 13.549 -0.973 1.00 94.19 118 GLY A N 1
ATOM 789 C CA . GLY A 1 118 ? -9.008 13.170 -1.436 1.00 94.19 118 GLY A CA 1
ATOM 790 C C . GLY A 1 118 ? -9.645 12.134 -0.513 1.00 94.19 118 GLY A C 1
ATOM 791 O O . GLY A 1 118 ? -9.033 11.696 0.442 1.00 94.19 118 GLY A O 1
ATOM 792 N N . ASN A 1 119 ? -10.875 11.728 -0.806 1.00 98.06 119 ASN A N 1
ATOM 793 C CA . ASN A 1 119 ? -11.554 10.712 -0.003 1.00 98.06 119 ASN A CA 1
ATOM 794 C C . ASN A 1 119 ? -11.065 9.327 -0.423 1.00 98.06 119 ASN A C 1
ATOM 796 O O . ASN A 1 119 ? -11.270 8.954 -1.586 1.00 98.06 119 ASN A O 1
ATOM 800 N N . ARG A 1 120 ? -10.441 8.574 0.486 1.00 98.44 120 ARG A N 1
ATOM 801 C CA . ARG A 1 120 ? -9.887 7.248 0.192 1.00 98.44 120 ARG A CA 1
ATOM 802 C C . ARG A 1 120 ? -10.529 6.142 0.991 1.00 98.44 120 ARG A C 1
ATOM 804 O O . ARG A 1 120 ? -11.010 6.304 2.113 1.00 98.44 120 ARG A O 1
ATOM 811 N N . ARG A 1 121 ? -10.517 4.958 0.388 1.00 98.62 121 ARG A N 1
ATOM 812 C CA . ARG A 1 121 ? -10.900 3.725 1.056 1.00 98.62 121 ARG A CA 1
ATOM 813 C C . ARG A 1 121 ? -9.730 2.763 1.135 1.00 98.62 121 ARG A C 1
ATOM 815 O O . ARG A 1 121 ? -9.198 2.326 0.114 1.00 98.62 121 ARG A O 1
ATOM 822 N N . PHE A 1 122 ? -9.412 2.358 2.359 1.00 98.88 122 PHE A N 1
ATOM 823 C CA . PHE A 1 122 ? -8.534 1.235 2.637 1.00 98.88 122 PHE A CA 1
ATOM 824 C C . PHE A 1 122 ? -9.365 -0.009 2.959 1.00 98.88 122 PHE A C 1
ATOM 826 O O . PHE A 1 122 ? -10.038 -0.082 3.987 1.00 98.88 122 PHE A O 1
ATOM 833 N N . THR A 1 123 ? -9.339 -1.006 2.080 1.00 98.94 123 THR A N 1
ATOM 834 C CA . THR A 1 123 ? -10.016 -2.287 2.307 1.00 98.94 123 THR A CA 1
ATOM 835 C C . THR A 1 123 ? -9.022 -3.338 2.779 1.00 98.94 123 THR A C 1
ATOM 837 O O . THR A 1 123 ? -8.075 -3.666 2.069 1.00 98.94 123 THR A O 1
ATOM 840 N N . ILE A 1 124 ? -9.271 -3.927 3.945 1.00 98.88 124 ILE A N 1
ATOM 841 C CA . ILE A 1 124 ? -8.432 -4.969 4.539 1.00 98.88 124 ILE A CA 1
ATOM 842 C C . ILE A 1 124 ? -9.255 -6.260 4.629 1.00 98.88 124 ILE A C 1
ATOM 844 O O . ILE A 1 124 ? -9.937 -6.522 5.625 1.00 98.88 124 ILE A O 1
ATOM 848 N N . ALA A 1 125 ? -9.224 -7.052 3.554 1.00 98.81 125 ALA A N 1
ATOM 849 C CA . ALA A 1 125 ? -9.824 -8.390 3.512 1.00 98.81 125 ALA A CA 1
ATOM 850 C C . ALA A 1 125 ? -8.814 -9.494 3.884 1.00 98.81 125 ALA A C 1
ATOM 852 O O . ALA A 1 125 ? -9.205 -10.579 4.312 1.00 98.81 125 ALA A O 1
ATOM 853 N N . GLY A 1 126 ? -7.518 -9.217 3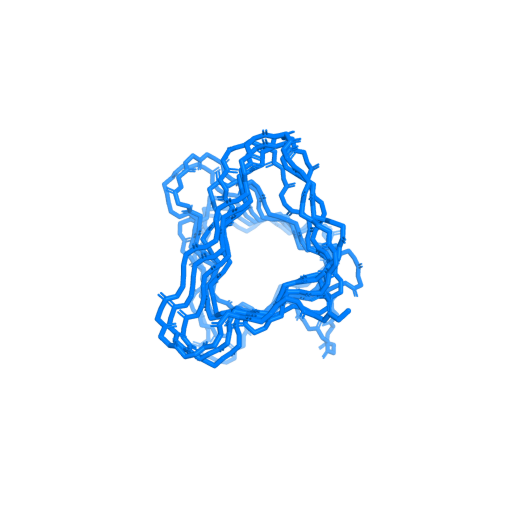.724 1.00 98.69 126 GLY A N 1
ATOM 854 C CA . GLY A 1 126 ? -6.408 -10.041 4.204 1.00 98.69 126 GLY A CA 1
ATOM 855 C C . GLY A 1 126 ? -5.905 -9.613 5.585 1.00 98.69 126 GLY A C 1
ATOM 856 O O . GLY A 1 126 ? -6.695 -9.332 6.484 1.00 98.69 126 GLY A O 1
ATOM 857 N N . THR A 1 127 ? -4.588 -9.546 5.768 1.00 98.69 127 THR A N 1
ATOM 858 C CA . THR A 1 127 ? -3.966 -8.976 6.974 1.00 98.69 127 THR A CA 1
ATOM 859 C C . THR A 1 127 ? -3.152 -7.729 6.650 1.00 98.69 127 THR A C 1
ATOM 861 O O . THR A 1 127 ? -2.629 -7.564 5.550 1.00 98.69 127 THR A O 1
ATOM 864 N N . PHE A 1 128 ? -3.043 -6.833 7.624 1.00 98.88 128 PHE A N 1
ATOM 865 C CA . PHE A 1 128 ? -2.207 -5.642 7.543 1.00 98.88 128 PHE A CA 1
ATOM 866 C C . PHE A 1 128 ? -1.413 -5.498 8.837 1.00 98.88 128 PHE A C 1
ATOM 868 O O . PHE A 1 128 ? -1.965 -5.756 9.906 1.00 98.88 128 PHE A O 1
ATOM 875 N N . ALA A 1 129 ? -0.151 -5.092 8.741 1.00 98.81 129 ALA A N 1
ATOM 876 C CA . ALA A 1 129 ? 0.678 -4.720 9.877 1.00 98.81 129 ALA A CA 1
ATOM 877 C C . ALA A 1 129 ? 1.363 -3.379 9.601 1.00 98.81 129 ALA A C 1
ATOM 879 O O . ALA A 1 129 ? 2.126 -3.285 8.643 1.00 98.81 129 ALA A O 1
ATOM 880 N N . GLY A 1 130 ? 1.096 -2.357 10.418 1.00 98.75 130 GLY A N 1
ATOM 881 C CA . GLY A 1 130 ? 1.666 -1.024 10.209 1.00 98.75 130 GLY A CA 1
ATOM 882 C C . GLY A 1 130 ? 0.843 0.129 10.768 1.00 98.75 130 GLY A C 1
ATOM 883 O O . GLY A 1 130 ? -0.177 -0.079 11.431 1.00 98.75 130 GLY A O 1
ATOM 884 N N . ALA A 1 131 ? 1.285 1.353 10.475 1.00 98.81 131 ALA A N 1
ATOM 885 C CA . ALA A 1 131 ? 0.522 2.571 10.735 1.00 98.81 131 ALA A CA 1
ATOM 886 C C . ALA A 1 131 ? -0.342 2.971 9.529 1.00 98.81 131 ALA A C 1
ATOM 888 O O . ALA A 1 131 ? -0.009 2.659 8.386 1.00 98.81 131 ALA A O 1
ATOM 889 N N . VAL A 1 132 ? -1.425 3.703 9.778 1.00 98.88 132 VAL A N 1
ATOM 890 C CA . VAL A 1 132 ? -2.276 4.304 8.746 1.00 98.88 132 VAL A CA 1
ATOM 891 C C . VAL A 1 132 ? -2.442 5.794 9.023 1.00 98.88 132 VAL A C 1
ATOM 893 O O . VAL A 1 132 ? -2.762 6.191 10.142 1.00 98.88 132 VAL A O 1
ATOM 896 N N . ASP A 1 133 ? -2.248 6.607 7.995 1.00 98.62 133 ASP A N 1
ATOM 897 C CA . ASP A 1 133 ? -2.592 8.025 7.978 1.00 98.62 133 ASP A CA 1
ATOM 898 C C . ASP A 1 133 ? -3.516 8.278 6.780 1.00 98.62 133 ASP A C 1
ATOM 900 O O . ASP A 1 133 ? -3.109 8.047 5.643 1.00 98.62 133 ASP A O 1
ATOM 904 N N . GLY A 1 134 ? -4.763 8.691 7.016 1.00 98.38 134 GLY A N 1
ATOM 905 C CA . GLY A 1 134 ? -5.696 9.020 5.929 1.00 98.38 134 GLY A CA 1
ATOM 906 C C . GLY A 1 134 ? -5.388 10.346 5.224 1.00 98.38 134 GLY A C 1
ATOM 907 O O . GLY A 1 134 ? -5.818 10.566 4.097 1.00 98.38 134 GLY A O 1
ATOM 908 N N . GLY A 1 135 ? -4.569 11.207 5.829 1.00 97.69 135 GLY A N 1
ATOM 909 C CA . GLY A 1 135 ? -4.236 12.505 5.261 1.00 97.69 135 GLY A CA 1
ATOM 910 C C . GLY A 1 135 ? -5.433 13.456 5.215 1.00 97.69 135 GLY A C 1
ATOM 911 O O . GLY A 1 135 ? -6.068 13.724 6.230 1.00 97.69 135 GLY A O 1
ATOM 912 N N . ALA A 1 136 ? -5.666 14.073 4.057 1.00 96.44 136 ALA A N 1
ATOM 913 C CA . ALA A 1 136 ? -6.722 15.063 3.877 1.00 96.44 136 ALA A CA 1
ATOM 914 C C . ALA A 1 136 ? -7.875 14.490 3.056 1.00 96.44 136 ALA A C 1
ATOM 916 O O . ALA A 1 136 ? -7.664 14.094 1.911 1.00 96.44 136 ALA A O 1
ATOM 917 N N . GLY A 1 137 ? -9.099 14.610 3.561 1.00 97.50 137 GLY A N 1
ATOM 918 C CA . GLY A 1 137 ? -10.281 14.102 2.882 1.00 97.50 137 GLY A CA 1
ATOM 919 C C . GLY A 1 137 ? -11.270 13.525 3.877 1.00 97.50 137 GLY A C 1
ATOM 920 O O . GLY A 1 137 ? -11.326 13.938 5.031 1.00 97.50 137 GLY A O 1
ATOM 921 N N . THR A 1 138 ? -12.114 12.627 3.384 1.00 98.06 138 THR A N 1
ATOM 922 C CA . THR A 1 138 ? -12.898 11.707 4.206 1.00 98.06 138 THR A CA 1
ATOM 923 C C . THR A 1 138 ? -12.447 10.298 3.873 1.00 98.06 138 THR A C 1
ATOM 925 O O . THR A 1 138 ? -12.822 9.744 2.836 1.00 98.06 138 THR A O 1
ATOM 928 N N . ASP A 1 139 ? -11.647 9.741 4.761 1.00 98.56 139 ASP A N 1
ATOM 929 C CA . ASP A 1 139 ? -10.925 8.501 4.605 1.00 98.56 139 ASP A CA 1
ATOM 930 C C . ASP A 1 139 ? -11.541 7.411 5.473 1.00 98.56 139 ASP A C 1
ATOM 932 O O . ASP A 1 139 ? -11.974 7.610 6.612 1.00 98.56 139 ASP A O 1
ATOM 936 N N . THR A 1 140 ? -11.642 6.219 4.896 1.00 98.81 140 THR A N 1
ATOM 937 C CA . THR A 1 140 ? -12.376 5.113 5.504 1.00 98.81 140 THR A CA 1
ATOM 938 C C . THR A 1 140 ? -11.573 3.827 5.475 1.00 98.81 140 THR A C 1
ATOM 940 O O . THR A 1 140 ? -10.916 3.499 4.486 1.00 98.81 140 THR A O 1
ATOM 943 N N . ILE A 1 141 ? -11.674 3.056 6.554 1.00 98.88 141 ILE A N 1
ATOM 944 C CA . ILE A 1 141 ? -11.159 1.692 6.628 1.00 98.88 141 ILE A CA 1
ATOM 945 C C . ILE A 1 141 ? -12.345 0.732 6.625 1.00 98.88 141 ILE A C 1
ATOM 947 O O . ILE A 1 141 ? -13.229 0.811 7.475 1.00 98.88 141 ILE A O 1
ATOM 951 N N . ALA A 1 142 ? -12.342 -0.208 5.684 1.00 98.88 142 ALA A N 1
ATOM 952 C CA . ALA A 1 142 ? -13.271 -1.328 5.649 1.00 98.88 142 ALA A CA 1
ATOM 953 C C . ALA A 1 142 ? -12.514 -2.616 5.971 1.00 98.88 142 ALA A C 1
ATOM 955 O O . ALA A 1 142 ? -11.654 -3.047 5.201 1.00 98.88 142 ALA A O 1
ATOM 956 N N . LEU A 1 143 ? -12.840 -3.241 7.098 1.00 98.81 143 LEU A N 1
ATOM 957 C CA . LEU A 1 143 ? -12.117 -4.391 7.620 1.00 98.81 143 LEU A CA 1
ATOM 958 C C . LEU A 1 143 ? -13.022 -5.621 7.688 1.00 98.81 143 LEU A C 1
ATOM 960 O O . LEU A 1 143 ? -14.139 -5.591 8.208 1.00 98.81 143 LEU A O 1
ATOM 964 N N . SER A 1 144 ? -12.511 -6.716 7.139 1.00 98.69 144 SER A N 1
ATOM 965 C CA . SER A 1 144 ? -13.138 -8.044 7.208 1.00 98.69 144 SER A CA 1
ATOM 966 C C . SER A 1 144 ? -12.127 -9.170 7.438 1.00 98.69 144 SER A C 1
ATOM 968 O O . SER A 1 144 ? -12.527 -10.298 7.721 1.00 98.69 144 SER A O 1
ATOM 970 N N . GLY A 1 145 ? -10.829 -8.875 7.327 1.00 98.06 145 GLY A N 1
ATOM 971 C CA . GLY A 1 145 ? -9.755 -9.851 7.445 1.00 98.06 145 GLY A CA 1
ATOM 972 C C . GLY A 1 145 ? -9.122 -9.966 8.834 1.00 98.06 145 GLY A C 1
ATOM 973 O O . GLY A 1 145 ? -9.498 -9.297 9.798 1.00 98.06 145 GLY A O 1
ATOM 974 N N . GLY A 1 146 ? -8.127 -10.845 8.926 1.00 98.38 146 GLY A N 1
ATOM 975 C CA . GLY A 1 146 ? -7.430 -11.176 10.167 1.00 98.38 146 GLY A CA 1
ATOM 976 C C . GLY A 1 146 ? -8.126 -12.235 11.022 1.00 98.38 146 GLY A C 1
ATOM 977 O O . GLY A 1 146 ? -9.330 -12.474 10.939 1.00 98.38 146 GLY A O 1
ATOM 978 N N . THR A 1 147 ? -7.329 -12.886 11.864 1.00 98.19 147 THR A N 1
ATOM 979 C CA . THR A 1 147 ? -7.775 -13.858 12.870 1.00 98.19 147 THR A CA 1
ATOM 980 C C . THR A 1 147 ? -7.110 -13.560 14.211 1.00 98.19 147 THR A C 1
ATOM 982 O O . THR A 1 147 ? -6.166 -12.780 14.276 1.00 98.19 147 THR A O 1
ATOM 985 N N . ALA A 1 148 ? -7.544 -14.205 15.296 1.00 97.31 148 ALA A N 1
ATOM 986 C CA . ALA A 1 148 ? -6.879 -14.039 16.591 1.00 97.31 148 ALA A CA 1
ATOM 987 C C . ALA A 1 148 ? -5.396 -14.475 16.574 1.00 97.31 148 ALA A C 1
ATOM 989 O O . ALA A 1 148 ? -4.599 -13.942 17.340 1.00 97.31 148 ALA A O 1
ATOM 990 N N . ALA A 1 149 ? -5.023 -15.425 15.705 1.00 97.38 149 ALA A N 1
ATOM 991 C CA . ALA A 1 149 ? -3.639 -15.878 15.544 1.00 97.38 149 ALA A CA 1
ATOM 992 C C . ALA A 1 149 ? -2.821 -14.959 14.619 1.00 97.38 149 ALA A C 1
ATOM 994 O O . ALA A 1 149 ? -1.619 -14.800 14.807 1.00 97.38 149 ALA A O 1
ATOM 995 N N . THR A 1 150 ? -3.477 -14.358 13.625 1.00 97.38 150 THR A N 1
ATOM 996 C CA . THR A 1 150 ? -2.879 -13.465 12.623 1.00 97.38 150 THR A CA 1
ATOM 997 C C . THR A 1 150 ? -3.756 -12.222 12.449 1.00 97.38 150 THR A C 1
ATOM 999 O O . THR A 1 150 ? -4.535 -12.132 11.494 1.00 97.38 150 THR A O 1
ATOM 1002 N N . PRO A 1 151 ? -3.714 -11.279 13.404 1.00 98.25 151 PRO A N 1
ATOM 1003 C CA . PRO A 1 151 ? -4.607 -10.128 13.396 1.00 98.25 151 PRO A CA 1
ATOM 1004 C C . PRO A 1 151 ? -4.228 -9.125 12.303 1.00 98.25 151 PRO A C 1
ATOM 1006 O O . PRO A 1 151 ? -3.093 -9.089 11.830 1.00 98.25 151 PRO A O 1
ATOM 1009 N N . VAL A 1 152 ? -5.168 -8.248 11.958 1.00 98.75 152 VAL A N 1
ATOM 1010 C CA . VAL A 1 152 ? -4.836 -6.935 11.398 1.00 98.75 152 VAL A CA 1
ATOM 1011 C C . VAL A 1 152 ? -4.176 -6.120 12.517 1.00 98.75 152 VAL A C 1
ATOM 1013 O O . VAL A 1 152 ? -4.853 -5.683 13.443 1.00 98.75 152 VAL A O 1
ATOM 1016 N N . ALA A 1 153 ? -2.852 -5.998 12.487 1.00 98.44 153 ALA A N 1
ATOM 1017 C CA . ALA A 1 153 ? -2.016 -5.445 13.549 1.00 98.44 153 ALA A CA 1
ATOM 1018 C C . ALA A 1 153 ? -1.675 -3.972 13.283 1.00 98.44 153 ALA A C 1
ATOM 1020 O O . ALA A 1 153 ? -0.665 -3.642 12.664 1.00 98.44 153 ALA A O 1
ATOM 1021 N N . VAL A 1 154 ? -2.519 -3.069 13.766 1.00 98.12 154 VAL A N 1
ATOM 1022 C CA . VAL A 1 154 ? -2.351 -1.634 13.546 1.00 98.12 154 VAL A CA 1
ATOM 1023 C C . VAL A 1 154 ? -1.540 -1.015 14.680 1.00 98.12 154 VAL A C 1
ATOM 1025 O O . VAL A 1 154 ? -1.851 -1.202 15.857 1.00 98.12 154 VAL A O 1
ATOM 1028 N N . THR A 1 155 ? -0.497 -0.263 14.344 1.00 98.19 155 THR A N 1
ATOM 1029 C CA . THR A 1 155 ? 0.315 0.450 15.341 1.00 98.19 155 THR A CA 1
ATOM 1030 C C . THR A 1 155 ? -0.297 1.808 15.650 1.00 98.19 155 THR A C 1
ATOM 1032 O O . THR A 1 155 ? -0.658 2.084 16.792 1.00 98.19 155 THR A O 1
ATOM 1035 N N . ASN A 1 156 ? -0.492 2.631 14.624 1.00 98.31 156 ASN A N 1
ATOM 1036 C CA . ASN A 1 156 ? -1.076 3.958 14.735 1.00 98.31 156 ASN A CA 1
ATOM 1037 C C . ASN A 1 156 ? -2.141 4.174 13.662 1.00 98.31 156 ASN A C 1
ATOM 1039 O O . ASN A 1 156 ? -1.981 3.711 12.536 1.00 98.31 156 ASN A O 1
ATOM 1043 N N . VAL A 1 157 ? -3.202 4.903 14.004 1.00 98.69 157 VAL A N 1
ATOM 1044 C CA . VAL A 1 157 ? -4.182 5.420 13.041 1.00 98.69 157 VAL A CA 1
ATOM 1045 C C . VAL A 1 157 ? -4.380 6.901 13.294 1.00 98.69 157 VAL A C 1
ATOM 1047 O O . VAL A 1 157 ? -4.657 7.298 14.428 1.00 98.69 157 VAL A O 1
ATOM 1050 N N . ALA A 1 158 ? -4.254 7.698 12.242 1.00 98.25 158 ALA A N 1
ATOM 1051 C CA . ALA A 1 158 ? -4.564 9.118 12.242 1.00 98.25 158 ALA A CA 1
ATOM 1052 C C . ALA A 1 158 ? -5.373 9.481 10.995 1.00 98.25 158 ALA A C 1
ATOM 1054 O O . ALA A 1 158 ? -5.273 8.805 9.972 1.00 98.25 158 ALA A O 1
ATOM 1055 N N . ASN A 1 159 ? -6.149 10.562 11.097 1.00 98.19 159 ASN A N 1
ATOM 1056 C CA . ASN A 1 159 ? -6.882 11.148 9.973 1.00 98.19 159 ASN A CA 1
ATOM 1057 C C . ASN A 1 159 ? -7.781 10.140 9.231 1.00 98.19 159 ASN A C 1
ATOM 1059 O O . ASN A 1 159 ? -7.820 10.127 8.013 1.00 98.19 159 ASN A O 1
ATOM 1063 N N . ILE A 1 160 ? -8.454 9.247 9.966 1.00 98.56 160 ILE A N 1
ATOM 1064 C CA . ILE A 1 160 ? -9.454 8.325 9.411 1.00 98.56 160 ILE A CA 1
ATOM 1065 C C . ILE A 1 160 ? -10.821 8.688 9.982 1.00 98.56 160 ILE A C 1
ATOM 1067 O O . ILE A 1 160 ? -11.048 8.589 11.188 1.00 98.56 160 ILE A O 1
ATOM 1071 N N . GLU A 1 161 ? -11.768 9.055 9.129 1.00 98.50 161 GLU A N 1
ATOM 1072 C CA . GLU A 1 161 ? -13.107 9.489 9.530 1.00 98.50 161 GLU A CA 1
ATOM 1073 C C . GLU A 1 161 ? -14.014 8.316 9.916 1.00 98.50 161 GLU A C 1
ATOM 1075 O O . GLU A 1 161 ? -14.894 8.473 10.770 1.00 98.50 161 GLU A O 1
ATOM 1080 N N . ALA A 1 162 ? -13.811 7.130 9.338 1.00 98.56 162 ALA A N 1
ATOM 1081 C CA . ALA A 1 162 ? -14.612 5.960 9.690 1.00 98.56 162 ALA A CA 1
ATOM 1082 C C . ALA A 1 162 ? -13.861 4.629 9.589 1.00 98.56 162 ALA A C 1
ATOM 1084 O O . ALA A 1 162 ? -13.207 4.332 8.590 1.00 98.56 162 ALA A O 1
ATOM 1085 N N . LEU A 1 163 ? -14.050 3.781 10.597 1.00 98.75 163 LEU A N 1
ATOM 1086 C CA . LEU A 1 163 ? -13.754 2.353 10.546 1.00 98.75 163 LEU A CA 1
ATOM 1087 C C . LEU A 1 163 ? -15.068 1.568 10.514 1.00 98.75 163 LEU A C 1
ATOM 1089 O O . LEU A 1 163 ? -15.878 1.688 11.429 1.00 98.75 163 LEU A O 1
ATOM 1093 N N . ALA A 1 164 ? -15.239 0.721 9.502 1.00 98.75 164 ALA A N 1
ATOM 1094 C CA . ALA A 1 164 ? -16.318 -0.255 9.422 1.00 98.75 164 ALA A CA 1
ATOM 1095 C C . ALA A 1 164 ? -15.748 -1.677 9.484 1.00 98.75 164 ALA A C 1
ATOM 1097 O O . ALA A 1 164 ? -14.959 -2.086 8.626 1.00 98.75 164 ALA A O 1
ATOM 1098 N N . MET A 1 165 ? -16.170 -2.446 10.483 1.00 98.69 165 MET A N 1
ATOM 1099 C CA . MET A 1 165 ? -15.818 -3.847 10.673 1.00 98.69 165 MET A CA 1
ATOM 1100 C C . MET A 1 165 ? -17.027 -4.736 10.385 1.00 98.69 165 MET A C 1
ATOM 1102 O O . MET A 1 165 ? -18.091 -4.620 10.995 1.00 98.69 165 MET A O 1
ATOM 1106 N N . THR A 1 166 ? -16.845 -5.641 9.428 1.00 98.44 166 THR A N 1
ATOM 1107 C CA . THR A 1 166 ? -17.861 -6.626 9.006 1.00 98.44 166 THR A CA 1
ATOM 1108 C C . THR A 1 166 ? -17.445 -8.062 9.316 1.00 98.44 166 THR A C 1
ATOM 1110 O O . THR A 1 166 ? -18.137 -9.015 8.965 1.00 98.44 166 THR A O 1
ATOM 1113 N N . GLY A 1 167 ? -16.312 -8.230 9.995 1.00 97.38 167 GLY A N 1
ATOM 1114 C CA . GLY A 1 167 ? -15.730 -9.508 10.367 1.00 97.38 167 GLY A CA 1
ATOM 1115 C C . GLY A 1 167 ? -14.283 -9.338 10.820 1.00 97.38 167 GLY A C 1
ATOM 1116 O O . GLY A 1 167 ? -13.813 -8.223 11.053 1.00 97.38 167 GLY A O 1
ATOM 1117 N N . GLY A 1 168 ? -13.572 -10.458 10.916 1.00 98.25 168 GLY A N 1
ATOM 1118 C CA . GLY A 1 168 ? -12.132 -10.456 11.141 1.00 98.25 168 GLY A CA 1
ATOM 1119 C C . GLY A 1 168 ? -11.697 -10.156 12.575 1.00 98.25 168 GLY A C 1
ATOM 1120 O O . GLY A 1 168 ? -12.492 -10.165 13.521 1.00 98.25 168 GLY A O 1
ATOM 1121 N N . TYR A 1 169 ? -10.398 -9.920 12.736 1.00 98.75 169 TYR A N 1
ATOM 1122 C CA . TYR A 1 169 ? -9.775 -9.603 14.018 1.00 98.75 169 TYR A CA 1
ATOM 1123 C C . TYR A 1 169 ? -8.703 -8.534 13.819 1.00 98.75 169 TYR A C 1
ATOM 1125 O O . TYR A 1 169 ? -7.727 -8.756 13.101 1.00 98.75 169 TYR A O 1
ATOM 1133 N N . ALA A 1 170 ? -8.853 -7.405 14.503 1.00 98.56 170 ALA A N 1
ATOM 1134 C CA . ALA A 1 170 ? -7.917 -6.291 14.494 1.00 98.56 170 ALA A CA 1
ATOM 1135 C C . ALA A 1 170 ? -7.339 -6.062 15.892 1.00 98.56 170 ALA A C 1
ATOM 1137 O O . ALA A 1 170 ? -8.068 -6.098 16.883 1.00 98.56 170 ALA A O 1
ATOM 1138 N N . ALA A 1 171 ? -6.035 -5.817 15.969 1.00 98.56 171 ALA A N 1
ATOM 1139 C CA . ALA A 1 171 ? -5.320 -5.482 17.190 1.00 98.56 171 ALA A CA 1
ATOM 1140 C C . ALA A 1 171 ? -4.629 -4.127 17.035 1.00 98.56 171 ALA A C 1
ATOM 1142 O O . ALA A 1 171 ? -3.915 -3.908 16.061 1.00 98.56 171 ALA A O 1
ATOM 1143 N N . VAL A 1 172 ? -4.819 -3.247 18.013 1.00 98.56 172 VAL A N 1
ATOM 1144 C CA . VAL A 1 172 ? -4.169 -1.940 18.096 1.00 98.56 172 VAL A CA 1
ATOM 1145 C C . VAL A 1 172 ? -3.076 -2.005 19.152 1.00 98.56 172 VAL A C 1
ATOM 1147 O O . VAL A 1 172 ? -3.350 -2.354 20.300 1.00 98.56 172 VAL A O 1
ATOM 1150 N N . SER A 1 173 ? -1.837 -1.688 18.781 1.00 98.31 173 SER A N 1
ATOM 1151 C CA . SER A 1 173 ? -0.690 -1.690 19.702 1.00 98.31 173 SER A CA 1
ATOM 1152 C C . SER A 1 173 ? -0.222 -0.298 20.132 1.00 98.31 173 SER A C 1
ATOM 1154 O O . SER A 1 173 ? 0.504 -0.196 21.117 1.00 98.31 173 SER A O 1
ATOM 1156 N N . GLY A 1 174 ? -0.657 0.761 19.446 1.00 98.00 174 GLY A N 1
ATOM 1157 C CA . GLY A 1 174 ? -0.339 2.153 19.769 1.00 98.00 174 GLY A CA 1
ATOM 1158 C C . GLY A 1 174 ? -1.585 3.035 19.818 1.00 98.00 174 GLY A C 1
ATOM 1159 O O . GLY A 1 174 ? -2.562 2.692 20.481 1.00 98.00 174 GLY A O 1
ATOM 1160 N N . GLN A 1 175 ? -1.541 4.189 19.149 1.00 98.19 175 GLN A N 1
ATOM 1161 C CA . GLN A 1 175 ? -2.621 5.183 19.170 1.00 98.19 175 GLN A CA 1
ATOM 1162 C C . GLN A 1 175 ? -3.451 5.095 17.892 1.00 98.19 175 GLN A C 1
ATOM 1164 O O . GLN A 1 175 ? -2.958 5.468 16.828 1.00 98.19 175 GLN A O 1
ATOM 1169 N N . ALA A 1 176 ? -4.705 4.660 17.991 1.00 98.31 176 ALA A N 1
ATOM 1170 C CA . ALA A 1 176 ? -5.633 4.654 16.865 1.00 98.31 176 ALA A CA 1
ATOM 1171 C C . ALA A 1 176 ? -6.780 5.647 17.089 1.00 98.31 176 ALA A C 1
ATOM 1173 O O . ALA A 1 176 ? -7.625 5.444 17.963 1.00 98.31 176 ALA A O 1
ATOM 1174 N N . ALA A 1 177 ? -6.802 6.718 16.300 1.00 97.94 177 ALA A N 1
ATOM 1175 C CA . ALA A 1 177 ? -7.867 7.708 16.301 1.00 97.94 177 ALA A CA 1
ATOM 1176 C C . ALA A 1 177 ? -8.740 7.545 15.052 1.00 97.94 177 ALA A C 1
ATOM 1178 O O . ALA A 1 177 ? -8.235 7.549 13.930 1.00 97.94 177 ALA A O 1
ATOM 1179 N N . PHE A 1 178 ? -10.048 7.440 15.264 1.00 97.94 178 PHE A N 1
ATOM 1180 C CA . PHE A 1 178 ? -11.062 7.390 14.217 1.00 97.94 178 PHE A CA 1
ATOM 1181 C C . PHE A 1 178 ? -12.086 8.509 14.427 1.00 97.94 178 PHE A C 1
ATOM 1183 O O . PHE A 1 178 ? -12.296 8.966 15.550 1.00 97.94 178 PHE A O 1
ATOM 1190 N N . GLY A 1 179 ? -12.791 8.923 13.377 1.00 98.12 179 GLY A N 1
ATOM 1191 C CA . GLY A 1 179 ? -13.999 9.734 13.530 1.00 98.12 179 GLY A CA 1
ATOM 1192 C C . GLY A 1 179 ? -15.122 8.905 14.156 1.00 98.12 179 GLY A C 1
ATOM 1193 O O . GLY A 1 179 ? -15.607 9.221 15.244 1.00 98.12 179 GLY A O 1
ATOM 1194 N N . SER A 1 180 ? -15.487 7.799 13.511 1.00 98.19 180 SER A N 1
ATOM 1195 C CA . SER A 1 180 ? -16.481 6.830 13.980 1.00 98.19 180 SER A CA 1
ATOM 1196 C C . SER A 1 180 ? -15.997 5.392 13.806 1.00 98.19 180 SER A C 1
ATOM 1198 O O . SER A 1 180 ? -15.192 5.098 12.923 1.00 98.19 180 SER A O 1
ATOM 1200 N N . VAL A 1 181 ? -16.496 4.494 14.654 1.00 98.50 181 VAL A N 1
ATOM 1201 C CA . VAL A 1 181 ? -16.243 3.053 14.562 1.00 98.50 181 VAL A CA 1
ATOM 1202 C C . VAL A 1 181 ? -17.580 2.317 14.563 1.00 98.50 181 VAL A C 1
ATOM 1204 O O . VAL A 1 181 ? -18.381 2.513 15.475 1.00 98.50 181 VAL A O 1
ATOM 1207 N N . ASP A 1 182 ? -17.805 1.479 13.555 1.00 98.50 182 ASP A N 1
ATOM 1208 C CA . ASP A 1 182 ? -18.960 0.584 13.426 1.00 98.50 182 ASP A CA 1
ATOM 1209 C C . ASP A 1 182 ? -18.472 -0.869 13.328 1.00 98.50 182 ASP A C 1
ATOM 1211 O O . ASP A 1 182 ? -17.661 -1.199 12.459 1.00 98.50 182 ASP A O 1
ATOM 1215 N N . ILE A 1 183 ? -18.925 -1.735 14.234 1.00 98.06 183 ILE A N 1
ATOM 1216 C CA . ILE A 1 183 ? -18.551 -3.148 14.315 1.00 98.06 183 ILE A CA 1
ATOM 1217 C C . ILE A 1 183 ? -19.810 -4.006 14.243 1.00 98.06 183 ILE A C 1
ATOM 1219 O O . ILE A 1 183 ? -20.363 -4.419 15.252 1.00 98.06 183 ILE A O 1
ATOM 1223 N N . SER A 1 184 ? -20.212 -4.359 13.027 1.00 98.06 184 SER A N 1
ATOM 1224 C CA . SER A 1 184 ? -21.316 -5.303 12.801 1.00 98.06 184 SER A CA 1
ATOM 1225 C C . SER A 1 184 ? -20.933 -6.767 13.074 1.00 98.06 184 SER A C 1
ATOM 1227 O O . SER A 1 184 ? -21.794 -7.606 13.337 1.00 98.06 184 SER A O 1
ATOM 1229 N N . SER A 1 185 ? -19.641 -7.099 12.972 1.00 97.50 185 SER A N 1
ATOM 1230 C CA . SER A 1 185 ? -19.073 -8.420 13.268 1.00 97.50 185 SER A CA 1
ATOM 1231 C C . SER A 1 185 ? -17.547 -8.330 13.407 1.00 97.50 185 SER A C 1
ATOM 1233 O O . SER A 1 185 ? -16.924 -7.349 12.998 1.00 97.50 185 SER A O 1
ATOM 1235 N N . GLY A 1 186 ? -16.931 -9.379 13.954 1.00 97.38 186 GLY A N 1
ATOM 1236 C CA . GLY A 1 186 ? -15.489 -9.467 14.181 1.00 97.38 186 GLY A CA 1
ATOM 1237 C C . GLY A 1 186 ? -15.068 -9.008 15.572 1.00 97.38 186 GLY A C 1
ATOM 1238 O O . GLY A 1 186 ? -15.856 -9.010 16.519 1.00 97.38 186 GLY A O 1
ATOM 1239 N N . ARG A 1 187 ? -13.785 -8.673 15.718 1.00 98.06 187 ARG A N 1
ATOM 1240 C CA . ARG A 1 187 ? -13.219 -8.256 17.003 1.00 98.06 187 ARG A CA 1
ATOM 1241 C C . ARG A 1 187 ? -12.134 -7.200 16.838 1.00 98.06 187 ARG A C 1
ATOM 1243 O O . ARG A 1 187 ? -11.142 -7.439 16.162 1.00 98.06 187 ARG A O 1
ATOM 1250 N N . LEU A 1 188 ? -12.302 -6.072 17.523 1.00 97.81 188 LEU A N 1
ATOM 1251 C CA . LEU A 1 188 ? -11.290 -5.029 17.681 1.00 97.81 188 LEU A CA 1
ATOM 1252 C C . LEU A 1 188 ? -10.713 -5.108 19.096 1.00 97.81 188 LEU A C 1
ATOM 1254 O O . LEU A 1 188 ? -11.467 -5.079 20.069 1.00 97.81 188 LEU A O 1
ATOM 1258 N N . VAL A 1 189 ? -9.394 -5.237 19.233 1.00 97.56 189 VAL A N 1
ATOM 1259 C CA . VAL A 1 189 ? -8.723 -5.275 20.539 1.00 97.56 189 VAL A CA 1
ATOM 1260 C C . VAL A 1 189 ? -7.664 -4.194 20.653 1.00 97.56 189 VAL A C 1
ATOM 1262 O O . VAL A 1 189 ? -6.871 -3.998 19.741 1.00 97.56 189 VAL A O 1
ATOM 1265 N N . GLY A 1 190 ? -7.606 -3.541 21.809 1.00 97.12 190 GLY A N 1
ATOM 1266 C CA . GLY A 1 190 ? -6.426 -2.789 22.225 1.00 97.12 190 GLY A CA 1
ATOM 1267 C C . GLY A 1 190 ? -5.476 -3.703 22.992 1.00 97.12 190 GLY A C 1
ATOM 1268 O O . GLY A 1 190 ? -5.909 -4.441 23.879 1.00 97.12 190 GLY A O 1
ATOM 1269 N N . LEU A 1 191 ? -4.190 -3.675 22.653 1.00 97.75 191 LEU A N 1
ATOM 1270 C CA . LEU A 1 191 ? -3.134 -4.320 23.430 1.00 97.75 191 LEU A CA 1
ATOM 1271 C C . LEU A 1 191 ? -2.729 -3.442 24.626 1.00 97.75 191 LEU A C 1
ATOM 1273 O O . LEU A 1 191 ? -3.108 -2.272 24.724 1.00 97.75 191 LEU A O 1
ATOM 1277 N N . ALA A 1 192 ? -1.955 -4.000 25.557 1.00 97.44 192 ALA A N 1
ATOM 1278 C CA . ALA A 1 192 ? -1.470 -3.254 26.716 1.00 97.44 192 ALA A CA 1
ATOM 1279 C C . ALA A 1 192 ? -0.686 -2.003 26.278 1.00 97.44 192 ALA A C 1
ATOM 1281 O O . ALA A 1 192 ? 0.239 -2.101 25.476 1.00 97.44 192 ALA A O 1
ATOM 1282 N N . GLY A 1 193 ? -1.062 -0.838 26.812 1.00 96.31 193 GLY A N 1
ATOM 1283 C CA . GLY A 1 193 ? -0.437 0.447 26.477 1.00 96.31 193 GLY A CA 1
ATOM 1284 C C . GLY A 1 193 ? -0.976 1.133 25.216 1.00 96.31 193 GLY A C 1
ATOM 1285 O O . GLY A 1 193 ? -0.537 2.239 24.921 1.00 96.31 193 GLY A O 1
ATOM 1286 N N . SER A 1 194 ? -1.930 0.522 24.506 1.00 98.25 194 SER A N 1
ATOM 1287 C CA . SER A 1 194 ? -2.619 1.160 23.378 1.00 98.25 194 SER A CA 1
ATOM 1288 C C . SER A 1 194 ? -3.749 2.088 23.832 1.00 98.25 194 SER A C 1
ATOM 1290 O O . SER A 1 194 ? -4.306 1.928 24.923 1.00 98.25 194 SER A O 1
ATOM 1292 N N . ALA A 1 195 ? -4.135 3.021 22.961 1.00 97.44 195 ALA A N 1
ATOM 1293 C CA . ALA A 1 195 ? -5.372 3.775 23.096 1.00 97.44 195 ALA A CA 1
ATOM 1294 C C . ALA A 1 195 ? -6.139 3.800 21.773 1.00 97.44 195 ALA A C 1
ATOM 1296 O O . ALA A 1 195 ? -5.565 3.949 20.693 1.00 97.44 195 ALA A O 1
ATOM 1297 N N . MET A 1 196 ? -7.460 3.698 21.885 1.00 97.62 196 MET A N 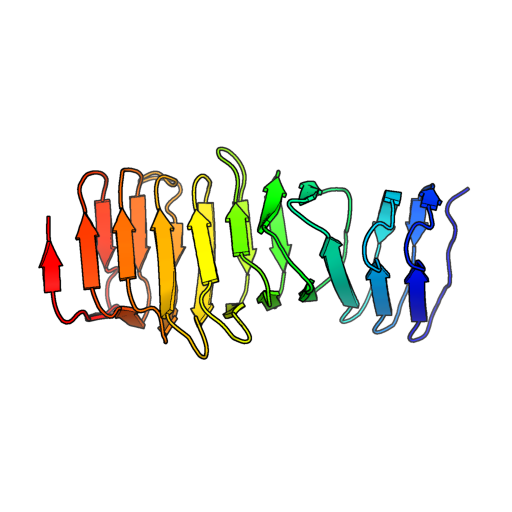1
ATOM 1298 C CA . MET A 1 196 ? -8.389 3.882 20.777 1.00 97.62 196 MET A CA 1
ATOM 1299 C C . MET A 1 196 ? -9.338 5.025 21.115 1.00 97.62 196 MET A C 1
ATOM 1301 O O . MET A 1 196 ? -9.906 5.051 22.209 1.00 97.62 196 MET A O 1
ATOM 1305 N N . SER A 1 197 ? -9.519 5.956 20.185 1.00 97.50 197 SER A N 1
ATOM 1306 C CA . SER A 1 197 ? -10.473 7.053 20.316 1.00 97.50 197 SER A CA 1
ATOM 1307 C C . SER A 1 197 ? -11.371 7.136 19.090 1.00 97.50 197 SER A C 1
ATOM 1309 O O . SER A 1 197 ? -10.933 6.940 17.959 1.00 97.50 197 SER A O 1
ATOM 1311 N N . ALA A 1 198 ? -12.642 7.431 19.336 1.00 97.56 198 ALA A N 1
ATOM 1312 C CA . ALA A 1 198 ? -13.620 7.772 18.319 1.00 97.56 198 ALA A CA 1
ATOM 1313 C C . ALA A 1 198 ? -14.705 8.652 18.937 1.00 97.56 198 ALA A C 1
ATOM 1315 O O . ALA A 1 198 ? -14.902 8.628 20.155 1.00 97.56 198 ALA A O 1
ATOM 1316 N N . THR A 1 199 ? -15.431 9.408 18.114 1.00 97.44 199 THR A N 1
ATOM 1317 C CA . THR A 1 199 ? -16.624 10.136 18.586 1.00 97.44 199 THR A CA 1
ATOM 1318 C C . THR A 1 199 ? -17.757 9.181 18.961 1.00 97.44 199 THR A C 1
ATOM 1320 O O . THR A 1 199 ? -18.561 9.493 19.836 1.00 97.44 199 THR A O 1
ATOM 1323 N N . GLN A 1 200 ? -17.789 8.001 18.336 1.00 96.19 200 GLN A N 1
ATOM 1324 C CA . GLN A 1 200 ? -18.729 6.929 18.633 1.00 96.19 200 GLN A CA 1
ATOM 1325 C C . GLN A 1 200 ? -18.117 5.554 18.344 1.00 96.19 200 GLN A C 1
ATOM 1327 O O . GLN A 1 200 ? -17.357 5.395 17.386 1.00 96.19 200 GLN A O 1
ATOM 1332 N N . PHE A 1 201 ? -18.524 4.570 19.146 1.00 95.12 201 PHE A N 1
ATOM 1333 C CA . PHE A 1 201 ? -18.353 3.145 18.878 1.00 95.12 201 PHE A CA 1
ATOM 1334 C C . PHE A 1 201 ? -19.746 2.515 18.817 1.00 95.12 201 PHE A C 1
ATOM 1336 O O . PHE A 1 201 ? -20.445 2.475 19.831 1.00 95.12 201 PHE A O 1
ATOM 1343 N N . LEU A 1 202 ? -20.151 2.061 17.635 1.00 94.88 202 LEU A N 1
ATOM 1344 C CA . LEU A 1 202 ? -21.354 1.266 17.420 1.00 94.88 202 LEU A CA 1
ATOM 1345 C C . LEU A 1 202 ? -20.933 -0.199 17.281 1.00 94.88 202 LEU A C 1
ATOM 1347 O O . LEU A 1 202 ? -20.032 -0.503 16.502 1.00 94.88 202 LEU A O 1
ATOM 1351 N N . VAL A 1 203 ? -21.535 -1.080 18.079 1.00 85.75 203 VAL A N 1
ATOM 1352 C CA . VAL A 1 203 ? -21.211 -2.514 18.168 1.00 85.75 203 VAL A CA 1
ATOM 1353 C C . VAL A 1 203 ? -22.504 -3.309 18.263 1.00 85.75 203 VAL A C 1
ATOM 1355 O O . VAL A 1 203 ? -23.427 -2.806 18.947 1.00 85.75 203 VAL A O 1
#

Secondary structure (DSSP, 8-state):
--EEEEES--EEEEPTT-EEEEEEEEEES--EEEE-TT-EEEEEEEEEES--EEEEEEES-EEEETTTEES-SEEEEEEESEEEEESEEEEEEEEESSEEEE-TT-EEEEEEEEE-SSS-EEEESSEEEEEEE--SS--EEEE----SSS-EEEEEEEEEEEEEEEEEEEEESSEEEEEEEEEEEEEEEEPTT-EEE-SEEE-

Organism: NCBI:txid412755

Foldseek 3Di:
DEAEQEAEEEEAEADALAEDADEYEPYAYAYEYEDAENYHYHYAYEPYHDAYEYEYEYPEEDEDEARRYHNHQEYEYHHEYEYEYAAEHEHQEYEYCYEYEDAAVHEYEYQEYEHDDEEYEYEYNEAYAHEYENHYYAYEYEYAYEDPVGANEYAEAYDHAEYEYPHYHHEYAAEYEYQEYEHPYYYYYYDPHYDYDYPYHHD

pLDDT: mean 97.45, std 3.24, range [63.97, 98.94]

Radius of gyration: 17.53 Å; chains: 1; bounding box: 47×31×50 Å